Protein AF-A0A846HL98-F1 (afdb_monomer)

Structure (mmCIF, N/CA/C/O backbone):
data_AF-A0A846HL98-F1
#
_entry.id   AF-A0A846HL98-F1
#
loop_
_atom_site.group_PDB
_atom_site.id
_atom_site.type_symbol
_atom_site.label_atom_id
_atom_site.label_alt_id
_atom_site.label_comp_id
_atom_site.label_asym_id
_atom_site.label_entity_id
_atom_site.label_seq_id
_atom_site.pdbx_PDB_ins_code
_atom_site.Cartn_x
_atom_site.Cartn_y
_atom_site.Cartn_z
_atom_site.occupancy
_atom_site.B_iso_or_equiv
_atom_site.auth_seq_id
_atom_site.auth_comp_id
_atom_site.auth_asym_id
_atom_site.auth_atom_id
_atom_site.pdbx_PDB_model_num
ATOM 1 N N . MET A 1 1 ? 7.464 -13.487 -55.801 1.00 49.69 1 MET A N 1
ATOM 2 C CA . MET A 1 1 ? 7.240 -14.929 -55.559 1.00 49.69 1 MET A CA 1
ATOM 3 C C . MET A 1 1 ? 8.564 -15.626 -55.809 1.00 49.69 1 MET A C 1
ATOM 5 O O . MET A 1 1 ? 9.089 -15.472 -56.901 1.00 49.69 1 MET A O 1
ATOM 9 N N . ALA A 1 2 ? 9.162 -16.254 -54.795 1.00 55.31 2 ALA A N 1
ATOM 10 C CA . ALA A 1 2 ? 10.468 -16.896 -54.942 1.00 55.31 2 ALA A CA 1
ATOM 11 C C . ALA A 1 2 ? 10.388 -18.045 -55.961 1.00 55.31 2 ALA A C 1
ATOM 13 O O . ALA A 1 2 ? 9.462 -18.857 -55.902 1.00 55.31 2 ALA A O 1
ATOM 14 N N . ASP A 1 3 ? 11.340 -18.088 -56.893 1.00 58.62 3 ASP A N 1
ATOM 15 C CA . ASP A 1 3 ? 11.499 -19.180 -57.851 1.00 58.62 3 ASP A CA 1
ATOM 16 C C . ASP A 1 3 ? 11.722 -20.497 -57.086 1.00 58.62 3 ASP A C 1
ATOM 18 O O . ASP A 1 3 ? 12.665 -20.623 -56.297 1.00 58.62 3 ASP A O 1
ATOM 22 N N . LYS A 1 4 ? 10.825 -21.469 -57.292 1.00 60.44 4 LYS A N 1
ATOM 23 C CA . LYS A 1 4 ? 10.867 -22.780 -56.626 1.00 60.44 4 LYS A CA 1
ATOM 24 C C . LYS A 1 4 ? 12.084 -23.613 -57.050 1.00 60.44 4 LYS A C 1
ATOM 26 O O . LYS A 1 4 ? 12.395 -24.584 -56.367 1.00 60.44 4 LYS A O 1
ATOM 31 N N . ASN A 1 5 ? 12.775 -23.225 -58.124 1.00 64.56 5 ASN A N 1
ATOM 32 C CA . ASN A 1 5 ? 13.881 -23.984 -58.704 1.00 64.56 5 ASN A CA 1
ATOM 33 C C . ASN A 1 5 ? 15.273 -23.503 -58.271 1.00 64.56 5 ASN A C 1
ATOM 35 O O . ASN A 1 5 ? 16.267 -24.137 -58.623 1.00 64.56 5 ASN A O 1
ATOM 39 N N . THR A 1 6 ? 15.370 -22.435 -57.472 1.00 72.81 6 THR A N 1
ATOM 40 C CA . THR A 1 6 ? 16.666 -21.940 -56.986 1.00 72.81 6 THR A CA 1
ATOM 41 C C . THR A 1 6 ? 16.895 -22.398 -55.545 1.00 72.81 6 THR A C 1
ATOM 43 O O . THR A 1 6 ? 16.127 -21.990 -54.660 1.00 72.81 6 THR A O 1
ATOM 46 N N . PRO A 1 7 ? 17.925 -23.222 -55.264 1.00 74.81 7 PRO A N 1
ATOM 47 C CA . PRO A 1 7 ? 18.249 -23.623 -53.900 1.00 74.81 7 PRO A CA 1
ATOM 48 C C . PRO A 1 7 ? 18.620 -22.382 -53.072 1.00 74.81 7 PRO A C 1
ATOM 50 O O . PRO A 1 7 ? 19.280 -21.478 -53.592 1.00 74.81 7 PRO A O 1
ATOM 53 N N . PRO A 1 8 ? 18.189 -22.304 -51.801 1.00 76.81 8 PRO A N 1
ATOM 54 C CA . PRO A 1 8 ? 18.430 -21.127 -50.980 1.00 76.81 8 PRO A CA 1
ATOM 55 C C . PRO A 1 8 ? 19.932 -20.941 -50.753 1.00 76.81 8 PRO A C 1
ATOM 57 O O . PRO A 1 8 ? 20.627 -21.888 -50.370 1.00 76.81 8 PRO A O 1
ATOM 60 N N . LYS A 1 9 ? 20.423 -19.720 -50.982 1.00 80.31 9 LYS A N 1
ATOM 61 C CA . LYS A 1 9 ? 21.858 -19.395 -50.971 1.00 80.31 9 LYS A CA 1
ATOM 62 C C . LYS A 1 9 ? 22.412 -19.167 -49.560 1.00 80.31 9 LYS A C 1
ATOM 64 O O . LYS A 1 9 ? 23.624 -19.217 -49.379 1.00 80.31 9 LYS A O 1
ATOM 69 N N . GLY A 1 10 ? 21.547 -18.954 -48.559 1.00 85.75 10 GLY A N 1
ATOM 70 C CA . GLY A 1 10 ? 21.949 -18.685 -47.174 1.00 85.75 10 GLY A CA 1
ATOM 71 C C . GLY A 1 10 ? 20.894 -19.036 -46.120 1.00 85.75 10 GLY A C 1
ATOM 72 O O . GLY A 1 10 ? 19.759 -19.395 -46.438 1.00 85.75 10 GLY A O 1
ATOM 73 N N . LEU A 1 11 ? 21.282 -18.935 -44.843 1.00 81.06 11 LEU A N 1
ATOM 74 C CA . LEU A 1 11 ? 20.418 -19.230 -43.690 1.00 81.06 11 LEU A CA 1
ATOM 75 C C . LEU A 1 11 ? 19.183 -18.320 -43.648 1.00 81.06 11 LEU A C 1
ATOM 77 O O . LEU A 1 11 ? 18.083 -18.804 -43.402 1.00 81.06 11 LEU A O 1
ATOM 81 N N . GLN A 1 12 ? 19.356 -17.033 -43.958 1.00 82.88 12 GLN A N 1
ATOM 82 C CA . GLN A 1 12 ? 18.265 -16.063 -44.038 1.00 82.88 12 GLN A CA 1
ATOM 83 C C . GLN A 1 12 ? 17.191 -16.514 -45.039 1.00 82.88 12 GLN A C 1
ATOM 85 O O . GLN A 1 12 ? 16.038 -16.700 -44.668 1.00 82.88 12 GLN A O 1
ATOM 90 N N . GLU A 1 13 ? 17.582 -16.801 -46.282 1.00 81.81 13 GLU A N 1
ATOM 91 C CA . GLU A 1 13 ? 16.652 -17.220 -47.337 1.00 81.81 13 GLU A CA 1
ATOM 92 C C . GLU A 1 13 ? 15.981 -18.574 -47.023 1.00 81.81 13 GLU A C 1
ATOM 94 O O . GLU A 1 13 ? 14.831 -18.809 -47.395 1.00 81.81 13 GLU A O 1
ATOM 99 N N . ARG A 1 14 ? 16.667 -19.466 -46.290 1.00 81.44 14 ARG A N 1
ATOM 100 C CA . ARG A 1 14 ? 16.077 -20.715 -45.773 1.00 81.44 14 ARG A CA 1
ATOM 101 C C . ARG A 1 14 ? 14.982 -20.458 -44.740 1.00 81.44 14 ARG A C 1
ATOM 103 O O . ARG A 1 14 ? 13.972 -21.158 -44.763 1.00 81.44 14 ARG A O 1
ATOM 110 N N . MET A 1 15 ? 15.184 -19.501 -43.838 1.00 82.50 15 MET A N 1
ATOM 111 C CA . MET A 1 15 ? 14.208 -19.162 -42.800 1.00 82.50 15 MET A CA 1
ATOM 112 C C . MET A 1 15 ? 13.045 -18.340 -43.365 1.00 82.50 15 MET A C 1
ATOM 114 O O . MET A 1 15 ? 11.904 -18.608 -43.021 1.00 82.50 15 MET A O 1
ATOM 118 N N . GLU A 1 16 ? 13.287 -17.425 -44.306 1.00 83.31 16 GLU A N 1
ATOM 119 C CA . GLU A 1 16 ? 12.233 -16.632 -44.963 1.00 83.31 16 GLU A CA 1
ATOM 120 C C . GLU A 1 16 ? 11.282 -17.486 -45.816 1.00 83.31 16 GLU A C 1
ATOM 122 O O . GLU A 1 16 ? 10.099 -17.174 -45.946 1.00 83.31 16 GLU A O 1
ATOM 127 N N . ARG A 1 17 ? 11.774 -18.597 -46.379 1.00 86.88 17 ARG A N 1
ATOM 128 C CA . ARG A 1 17 ? 10.954 -19.554 -47.140 1.00 86.88 17 ARG A CA 1
ATOM 129 C C . ARG A 1 17 ? 10.213 -20.566 -46.253 1.00 86.88 17 ARG A C 1
ATOM 131 O O . ARG A 1 17 ? 9.378 -21.307 -46.768 1.00 86.88 17 ARG A O 1
ATOM 138 N N . ASN A 1 18 ? 10.497 -20.613 -44.947 1.00 90.12 18 ASN A N 1
ATOM 139 C CA . ASN A 1 18 ? 9.873 -21.528 -43.991 1.00 90.12 18 ASN A CA 1
ATOM 140 C C . ASN A 1 18 ? 9.178 -20.743 -42.871 1.00 90.12 18 ASN A C 1
ATOM 142 O O . ASN A 1 18 ? 9.831 -20.264 -41.948 1.00 90.12 18 ASN A O 1
ATOM 146 N N . ILE A 1 19 ? 7.843 -20.682 -42.912 1.00 93.75 19 ILE A N 1
ATOM 147 C CA . ILE A 1 19 ? 7.038 -19.961 -41.913 1.00 93.75 19 ILE A CA 1
ATOM 148 C C . ILE A 1 19 ? 7.365 -20.373 -40.469 1.00 93.75 19 ILE A C 1
ATOM 150 O O . ILE A 1 19 ? 7.500 -19.512 -39.606 1.00 93.75 19 ILE A O 1
ATOM 154 N N . TRP A 1 20 ? 7.574 -21.665 -40.205 1.00 93.81 20 TRP A N 1
ATOM 155 C CA . TRP A 1 20 ? 7.930 -22.156 -38.871 1.00 93.81 20 TRP A CA 1
ATOM 156 C C . TRP A 1 20 ? 9.347 -21.746 -38.473 1.00 93.81 20 TRP A C 1
ATOM 158 O O . TRP A 1 20 ? 9.575 -21.366 -37.329 1.00 93.81 20 TRP A O 1
ATOM 168 N N . GLY A 1 21 ? 10.286 -21.768 -39.423 1.00 91.38 21 GLY A N 1
ATOM 169 C CA . GLY A 1 21 ? 11.654 -21.296 -39.207 1.00 91.38 21 GLY A CA 1
ATOM 170 C C . GLY A 1 21 ? 11.697 -19.813 -38.841 1.00 91.38 21 GLY A C 1
ATOM 171 O O . GLY A 1 21 ? 12.321 -19.442 -37.849 1.00 91.38 21 GLY A O 1
ATOM 172 N N . LEU A 1 22 ? 10.970 -18.975 -39.586 1.00 93.44 22 LEU A N 1
ATOM 173 C CA . LEU A 1 22 ? 10.855 -17.547 -39.296 1.00 93.44 22 LEU A CA 1
ATOM 174 C C . LEU A 1 22 ? 10.216 -17.286 -37.923 1.00 93.44 22 LEU A C 1
ATOM 176 O O . LEU A 1 22 ? 10.748 -16.489 -37.153 1.00 93.44 22 LEU A O 1
ATOM 180 N N . LEU A 1 23 ? 9.121 -17.981 -37.587 1.00 95.88 23 LEU A N 1
ATOM 181 C CA . LEU A 1 23 ? 8.457 -17.842 -36.285 1.00 95.88 23 LEU A CA 1
ATOM 182 C C . LEU A 1 23 ? 9.380 -18.210 -35.118 1.00 95.88 23 LEU A C 1
ATOM 184 O O . LEU A 1 23 ? 9.420 -17.483 -34.128 1.00 95.88 23 LEU A O 1
ATOM 188 N N . ILE A 1 24 ? 10.151 -19.297 -35.238 1.00 95.31 24 ILE A N 1
ATOM 189 C CA . ILE A 1 24 ? 11.102 -19.719 -34.199 1.00 95.31 24 ILE A CA 1
ATOM 190 C C . ILE A 1 24 ? 12.197 -18.665 -34.007 1.00 95.31 24 ILE A C 1
ATOM 192 O O . ILE A 1 24 ? 12.494 -18.292 -32.874 1.00 95.31 24 ILE A O 1
ATOM 196 N N . VAL A 1 25 ? 12.780 -18.153 -35.095 1.00 94.12 25 VAL A N 1
ATOM 197 C CA . VAL A 1 25 ? 13.844 -17.141 -35.012 1.00 94.12 25 VAL A CA 1
ATOM 198 C C . VAL A 1 25 ? 13.328 -15.854 -34.370 1.00 94.12 25 VAL A C 1
ATOM 200 O O . VAL A 1 25 ? 13.979 -15.322 -33.472 1.00 94.12 25 VAL A O 1
ATOM 203 N N . VAL A 1 26 ? 12.146 -15.379 -34.769 1.00 95.38 26 VAL A N 1
ATOM 204 C CA . VAL A 1 26 ? 11.519 -14.193 -34.164 1.00 95.38 26 VAL A CA 1
ATOM 205 C C . VAL A 1 26 ? 11.244 -14.417 -32.676 1.00 95.38 26 VAL A C 1
ATOM 207 O O . VAL A 1 26 ? 11.575 -13.553 -31.866 1.00 95.38 26 VAL A O 1
ATOM 210 N N . ALA A 1 27 ? 10.706 -15.581 -32.298 1.00 96.56 27 ALA A N 1
ATOM 211 C CA . ALA A 1 27 ? 10.445 -15.908 -30.899 1.00 96.56 27 ALA A CA 1
ATOM 212 C C . ALA A 1 27 ? 11.728 -15.893 -30.058 1.00 96.56 27 ALA A C 1
ATOM 214 O O . ALA A 1 27 ? 11.731 -15.323 -28.970 1.00 96.56 27 ALA A O 1
ATOM 215 N N . ILE A 1 28 ? 12.830 -16.454 -30.567 1.00 96.62 28 ILE A N 1
ATOM 216 C CA . ILE A 1 28 ? 14.130 -16.431 -29.884 1.00 96.62 28 ILE A CA 1
ATOM 217 C C . ILE A 1 28 ? 14.613 -14.990 -29.710 1.00 96.62 28 ILE A C 1
ATOM 219 O O . ILE A 1 28 ? 14.907 -14.592 -28.587 1.00 96.62 28 ILE A O 1
ATOM 223 N N . VAL A 1 29 ? 14.651 -14.198 -30.789 1.00 96.69 29 VAL A N 1
ATOM 224 C CA . VAL A 1 29 ? 15.168 -12.819 -30.757 1.00 96.69 29 VAL A CA 1
ATOM 225 C C . VAL A 1 29 ? 14.374 -11.939 -29.789 1.00 96.69 29 VAL A C 1
ATOM 227 O O . VAL A 1 29 ? 14.977 -11.232 -28.985 1.00 96.69 29 VAL A O 1
ATOM 230 N N . LEU A 1 30 ? 13.040 -12.015 -29.811 1.00 97.50 30 LEU A N 1
ATOM 231 C CA . LEU A 1 30 ? 12.188 -11.239 -28.903 1.00 97.50 30 LEU A CA 1
ATOM 232 C C . LEU A 1 30 ? 12.326 -11.680 -27.438 1.00 97.50 30 LEU A C 1
ATOM 234 O O . LEU A 1 30 ? 12.146 -10.868 -26.533 1.00 97.50 30 LEU A O 1
ATOM 238 N N . SER A 1 31 ? 12.675 -12.947 -27.197 1.00 97.69 31 SER A N 1
ATOM 239 C CA . SER A 1 31 ? 12.790 -13.506 -25.846 1.00 97.69 31 SER A CA 1
ATOM 240 C C . SER A 1 31 ? 14.103 -13.141 -25.147 1.00 97.69 31 SER A C 1
ATOM 242 O O . SER A 1 31 ? 14.135 -13.133 -23.919 1.00 97.69 31 SER A O 1
ATOM 244 N N . VAL A 1 32 ? 15.179 -12.816 -25.881 1.00 97.88 32 VAL A N 1
ATOM 245 C CA . VAL A 1 32 ? 16.498 -12.520 -25.279 1.00 97.88 32 VAL A CA 1
ATOM 246 C C . VAL A 1 32 ? 16.422 -11.365 -24.279 1.00 97.88 32 VAL A C 1
ATOM 248 O O . VAL A 1 32 ? 16.931 -11.505 -23.171 1.00 97.88 32 VAL A O 1
ATOM 251 N N . GLY A 1 33 ? 15.759 -10.256 -24.633 1.00 96.56 33 GLY A N 1
ATOM 252 C CA . GLY A 1 33 ? 15.634 -9.091 -23.745 1.00 96.56 33 GLY A CA 1
ATOM 253 C C . GLY A 1 33 ? 14.921 -9.436 -22.437 1.00 96.56 33 GLY A C 1
ATOM 254 O O . GLY A 1 33 ? 15.456 -9.204 -21.358 1.00 96.56 33 GLY A O 1
ATOM 255 N N . GLY A 1 34 ? 13.767 -10.108 -22.529 1.00 95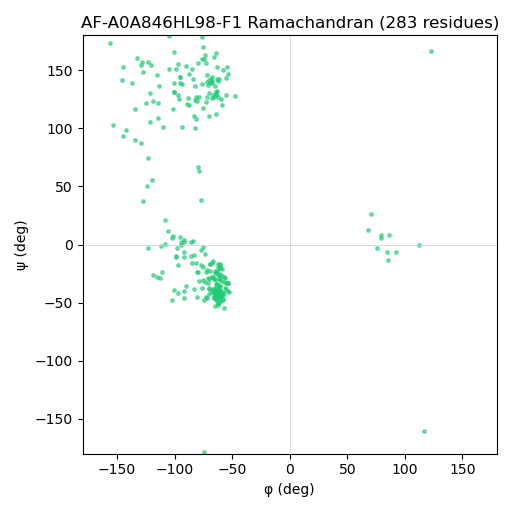.94 34 GLY A N 1
ATOM 256 C CA . GLY A 1 34 ? 13.020 -10.551 -21.350 1.00 95.94 34 GLY A CA 1
ATOM 257 C C . GLY A 1 34 ? 13.807 -11.532 -20.478 1.00 95.94 34 GLY A C 1
ATOM 258 O O . GLY A 1 34 ? 13.785 -11.417 -19.256 1.00 95.94 34 GLY A O 1
ATOM 259 N N . ILE A 1 35 ? 14.551 -12.464 -21.083 1.00 96.88 35 ILE A N 1
ATOM 260 C CA . ILE A 1 35 ? 15.384 -13.411 -20.331 1.00 96.88 35 ILE A CA 1
ATOM 261 C C . ILE A 1 35 ? 16.514 -12.684 -19.599 1.00 96.88 35 ILE A C 1
ATOM 263 O O . ILE A 1 35 ? 16.748 -12.978 -18.435 1.00 96.88 35 ILE A O 1
ATOM 267 N N . VAL A 1 36 ? 17.209 -11.748 -20.245 1.00 96.69 36 VAL A N 1
ATOM 268 C CA . VAL A 1 36 ? 18.370 -11.068 -19.650 1.00 96.69 36 VAL A CA 1
ATOM 269 C C . VAL A 1 36 ? 17.963 -10.050 -18.580 1.00 96.69 36 VAL A C 1
ATOM 271 O O . VAL A 1 36 ? 18.694 -9.884 -17.609 1.00 96.69 36 VAL A O 1
ATOM 274 N N . GLU A 1 37 ? 16.810 -9.395 -18.715 1.00 94.44 37 GLU A N 1
ATOM 275 C CA . GLU A 1 37 ? 16.381 -8.346 -17.779 1.00 94.44 37 GLU A CA 1
ATOM 276 C C . GLU A 1 37 ? 15.514 -8.878 -16.627 1.00 94.44 37 GLU A C 1
ATOM 278 O O . GLU A 1 37 ? 15.687 -8.450 -15.489 1.00 94.44 37 GLU A O 1
ATOM 283 N N . ILE A 1 38 ? 14.599 -9.822 -16.886 1.00 93.69 38 ILE A N 1
ATOM 284 C CA . ILE A 1 38 ? 13.600 -10.263 -15.894 1.00 93.69 38 ILE A CA 1
ATOM 285 C C . ILE A 1 38 ? 14.102 -11.462 -15.087 1.00 93.69 38 ILE A C 1
ATOM 287 O O . ILE A 1 38 ? 13.962 -11.488 -13.866 1.00 93.69 38 ILE A O 1
ATOM 291 N N . VAL A 1 39 ? 14.678 -12.475 -15.746 1.00 94.88 39 VAL A N 1
ATOM 292 C CA . VAL A 1 39 ? 15.034 -13.737 -15.073 1.00 94.88 39 VAL A CA 1
ATOM 293 C C . VAL A 1 39 ? 16.069 -13.521 -13.962 1.00 94.88 39 VAL A C 1
ATOM 295 O O . VAL A 1 39 ? 15.842 -14.043 -12.871 1.00 94.88 39 VAL A O 1
ATOM 298 N N . PRO A 1 40 ? 17.153 -12.736 -14.143 1.00 92.75 40 PRO A N 1
ATOM 299 C CA . PRO A 1 40 ? 18.128 -12.522 -13.077 1.00 92.75 40 PRO A CA 1
ATOM 300 C C . PRO A 1 40 ? 17.546 -11.871 -11.822 1.00 92.75 40 PRO A C 1
ATOM 302 O O . PRO A 1 40 ? 18.016 -12.189 -10.733 1.00 92.75 40 PRO A O 1
ATOM 305 N N . LEU A 1 41 ? 16.506 -11.036 -11.934 1.00 90.62 41 LEU A N 1
ATOM 306 C CA . LEU A 1 41 ? 15.878 -10.388 -10.775 1.00 90.62 41 LEU A CA 1
ATOM 307 C C . LEU A 1 41 ? 15.274 -11.398 -9.785 1.00 90.62 41 LEU A C 1
ATOM 309 O O . LEU A 1 41 ? 15.231 -11.117 -8.595 1.00 90.62 41 LEU A O 1
ATOM 313 N N . PHE A 1 42 ? 14.888 -12.600 -10.230 1.00 89.88 42 PHE A N 1
ATOM 314 C CA . PHE A 1 42 ? 14.409 -13.662 -9.332 1.00 89.88 42 PHE A CA 1
ATOM 315 C C . PHE A 1 42 ? 15.525 -14.358 -8.537 1.00 89.88 42 PHE A C 1
ATOM 317 O O . PHE A 1 42 ? 15.247 -15.027 -7.540 1.00 89.88 42 PHE A O 1
ATOM 324 N N . TYR A 1 43 ? 16.780 -14.253 -8.983 1.00 88.44 43 TYR A N 1
ATOM 325 C CA . TYR A 1 43 ? 17.900 -15.030 -8.437 1.00 88.44 43 TYR A CA 1
ATOM 326 C C . TYR A 1 43 ? 19.000 -14.166 -7.816 1.00 88.44 43 TYR A C 1
ATOM 328 O O . TYR A 1 43 ? 19.700 -14.629 -6.912 1.00 88.44 43 TYR A O 1
ATOM 336 N N . LEU A 1 44 ? 19.155 -12.916 -8.257 1.00 83.94 44 LEU A N 1
ATOM 337 C CA . LEU A 1 44 ? 20.153 -11.973 -7.758 1.00 83.94 44 LEU A CA 1
ATOM 338 C C . LEU A 1 44 ? 19.711 -11.348 -6.430 1.00 83.94 44 LEU A C 1
ATOM 340 O O . LEU A 1 44 ? 19.564 -10.141 -6.297 1.00 83.94 44 LEU A O 1
ATOM 344 N N . LYS A 1 45 ? 19.566 -12.176 -5.397 1.00 76.25 45 LYS A N 1
ATOM 345 C CA . LYS A 1 45 ? 19.203 -11.722 -4.045 1.00 76.25 45 LYS A CA 1
ATOM 346 C C . LYS A 1 45 ? 20.163 -10.662 -3.494 1.00 76.25 45 LYS A C 1
ATOM 348 O O . LYS A 1 45 ? 19.755 -9.789 -2.739 1.00 76.25 45 LYS A O 1
ATOM 353 N N . SER A 1 46 ? 21.428 -10.676 -3.910 1.00 64.38 46 SER A N 1
ATOM 354 C CA . SER A 1 46 ? 22.419 -9.672 -3.506 1.00 64.38 46 SER A CA 1
ATOM 355 C C . SER A 1 46 ? 22.090 -8.241 -3.948 1.00 64.38 46 SER A C 1
ATOM 357 O O . SER A 1 46 ? 22.699 -7.316 -3.424 1.00 64.38 46 SER A O 1
ATOM 359 N N . THR A 1 47 ? 21.184 -8.047 -4.915 1.00 62.03 47 THR A N 1
ATOM 360 C CA . THR A 1 47 ? 20.778 -6.709 -5.378 1.00 62.03 47 THR A CA 1
ATOM 361 C C . THR A 1 47 ? 19.563 -6.155 -4.640 1.00 62.03 47 THR A C 1
ATOM 363 O O . THR A 1 47 ? 19.207 -5.004 -4.862 1.00 62.03 47 THR A O 1
ATOM 366 N N . GLU A 1 48 ? 18.925 -6.945 -3.775 1.00 76.81 48 GLU A N 1
ATOM 367 C CA . GLU A 1 48 ? 17.840 -6.467 -2.918 1.00 76.81 48 GLU A CA 1
ATOM 368 C C . GLU A 1 48 ? 18.425 -5.928 -1.612 1.00 76.81 48 GLU A C 1
ATOM 370 O O . GLU A 1 48 ? 19.133 -6.642 -0.892 1.00 76.81 48 GLU A O 1
ATOM 375 N N . GLU A 1 49 ? 18.094 -4.685 -1.260 1.00 80.50 49 GLU A N 1
ATOM 376 C CA . GLU A 1 49 ? 18.628 -4.029 -0.063 1.00 80.50 49 GLU A CA 1
ATOM 377 C C . GLU A 1 49 ? 18.274 -4.812 1.208 1.00 80.50 49 GLU A C 1
ATOM 379 O O . GLU A 1 49 ? 19.075 -4.874 2.134 1.00 80.50 49 GLU A O 1
ATOM 384 N N . ALA A 1 50 ? 17.121 -5.487 1.224 1.00 82.38 50 ALA A N 1
ATOM 385 C CA . ALA A 1 50 ? 16.665 -6.318 2.337 1.00 82.38 50 ALA A CA 1
ATOM 386 C C . ALA A 1 50 ? 17.598 -7.499 2.663 1.00 82.38 50 ALA A C 1
ATOM 388 O O . ALA A 1 50 ? 17.667 -7.918 3.814 1.00 82.38 50 ALA A O 1
ATOM 389 N N . ASN A 1 51 ? 18.334 -8.032 1.683 1.00 84.44 51 ASN A N 1
ATOM 390 C CA . ASN A 1 51 ? 19.273 -9.130 1.936 1.00 84.44 51 ASN A CA 1
ATOM 391 C C . ASN A 1 51 ? 20.599 -8.632 2.529 1.00 84.44 51 ASN A C 1
A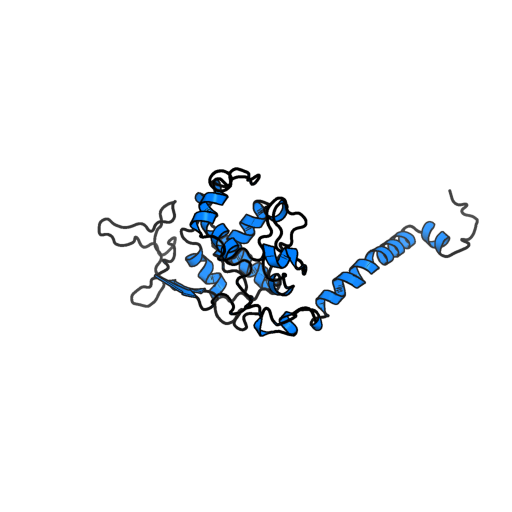TOM 393 O O . ASN A 1 51 ? 21.302 -9.396 3.188 1.00 84.44 51 ASN A O 1
ATOM 397 N N . ARG A 1 52 ? 20.944 -7.358 2.307 1.00 84.69 52 ARG A N 1
ATOM 398 C CA . ARG A 1 52 ? 22.127 -6.711 2.893 1.00 84.69 52 ARG A CA 1
ATOM 399 C C . ARG A 1 52 ? 21.830 -6.054 4.241 1.00 84.69 52 ARG A C 1
ATOM 401 O O . ARG A 1 52 ? 22.683 -6.077 5.122 1.00 84.69 52 ARG A O 1
ATOM 408 N N . PHE A 1 53 ? 20.634 -5.496 4.372 1.00 87.19 53 PHE A N 1
ATOM 409 C CA . PHE A 1 53 ? 20.135 -4.764 5.530 1.00 87.19 53 PHE A CA 1
ATOM 410 C C . PHE A 1 53 ? 18.836 -5.428 6.015 1.00 87.19 53 PHE A C 1
ATOM 412 O O . PHE A 1 53 ? 17.738 -4.923 5.747 1.00 87.19 53 PHE A O 1
ATOM 419 N N . PRO A 1 54 ? 18.923 -6.598 6.675 1.00 85.31 54 PRO A N 1
ATOM 420 C CA . PRO A 1 54 ? 17.745 -7.338 7.124 1.00 85.31 54 PRO A CA 1
ATOM 421 C C . PRO A 1 54 ? 16.882 -6.536 8.106 1.00 85.31 54 PRO A C 1
ATOM 423 O O . PRO A 1 54 ? 15.672 -6.734 8.156 1.00 85.31 54 PRO A O 1
ATOM 426 N N . GLU A 1 55 ? 17.459 -5.577 8.830 1.00 85.19 55 GLU A N 1
ATOM 427 C CA . GLU A 1 55 ? 16.748 -4.654 9.718 1.00 85.19 55 GLU A CA 1
ATOM 428 C C . GLU A 1 55 ? 15.710 -3.773 9.006 1.00 85.19 55 GLU A C 1
ATOM 430 O O . GLU A 1 55 ? 14.844 -3.195 9.659 1.00 85.19 55 GLU A O 1
ATOM 435 N N . ILE A 1 56 ? 15.775 -3.668 7.674 1.00 88.50 56 ILE A N 1
ATOM 436 C CA . ILE A 1 56 ? 14.772 -2.951 6.886 1.00 88.50 56 ILE A CA 1
ATOM 437 C C . ILE A 1 56 ? 13.453 -3.716 6.869 1.00 88.50 56 ILE A C 1
ATOM 439 O O . ILE A 1 56 ? 12.414 -3.081 6.757 1.00 88.50 56 ILE A O 1
ATOM 443 N N . VAL A 1 57 ? 13.463 -5.045 6.983 1.00 91.75 57 VAL A N 1
ATOM 444 C CA . VAL A 1 57 ? 12.260 -5.888 6.957 1.00 91.75 57 VAL A CA 1
ATOM 445 C C . VAL A 1 57 ? 11.878 -6.287 8.374 1.00 91.75 57 VAL A C 1
ATOM 447 O O . VAL A 1 57 ? 12.730 -6.636 9.191 1.00 91.75 57 VAL A O 1
ATOM 450 N N . TRP A 1 58 ? 10.579 -6.276 8.663 1.00 94.25 58 TRP A N 1
ATOM 451 C CA . TRP A 1 58 ? 10.071 -6.718 9.950 1.00 94.25 58 TRP A CA 1
ATOM 452 C C . TRP A 1 58 ? 10.233 -8.237 10.087 1.00 94.25 58 TRP A C 1
ATOM 454 O O . TRP A 1 58 ? 9.561 -9.015 9.411 1.00 94.25 58 TRP A O 1
ATOM 464 N N . GLN A 1 59 ? 11.137 -8.660 10.970 1.00 91.56 59 GLN A N 1
ATOM 465 C CA . GLN A 1 59 ? 11.549 -10.064 11.103 1.00 91.56 59 GLN A CA 1
ATOM 466 C C . GLN A 1 59 ? 10.462 -10.981 11.680 1.00 91.56 59 GLN A C 1
ATOM 468 O O . GLN A 1 59 ? 10.546 -12.197 11.540 1.00 91.56 59 GLN A O 1
ATOM 473 N N . GLU A 1 60 ? 9.435 -10.411 12.310 1.00 92.62 60 GLU A N 1
ATOM 474 C CA . GLU A 1 60 ? 8.312 -11.165 12.877 1.00 92.62 60 GLU A CA 1
ATOM 475 C C . GLU A 1 60 ? 7.136 -11.331 11.898 1.00 92.62 60 GLU A C 1
ATOM 477 O O . GLU A 1 60 ? 6.094 -11.889 12.257 1.00 92.62 60 GLU A O 1
ATOM 482 N N . ALA A 1 61 ? 7.282 -10.860 10.653 1.00 90.81 61 ALA A N 1
ATOM 483 C CA . ALA A 1 61 ? 6.239 -10.970 9.644 1.00 90.81 61 ALA A CA 1
ATOM 484 C C . ALA A 1 61 ? 5.874 -12.443 9.382 1.00 90.81 61 ALA A C 1
ATOM 486 O O . ALA A 1 61 ? 6.723 -13.275 9.060 1.00 90.81 61 ALA A O 1
ATOM 487 N N . GLY A 1 62 ? 4.587 -12.765 9.509 1.00 89.75 62 GLY A N 1
ATOM 488 C CA . GLY A 1 62 ? 4.055 -14.115 9.312 1.00 89.75 62 GLY A CA 1
ATOM 489 C C . GLY A 1 62 ? 4.120 -15.021 10.544 1.00 89.75 62 GLY A C 1
ATOM 490 O O . GLY A 1 62 ? 3.433 -16.043 10.556 1.00 89.75 62 GLY A O 1
ATOM 491 N N . THR A 1 63 ? 4.868 -14.650 11.590 1.00 92.25 63 THR A N 1
ATOM 492 C CA . THR A 1 63 ? 4.874 -15.360 12.882 1.00 92.25 63 THR A CA 1
ATOM 493 C C . THR A 1 63 ? 4.046 -14.634 13.931 1.00 92.25 63 THR A C 1
ATOM 495 O O . THR A 1 63 ? 3.205 -15.249 14.585 1.00 92.25 63 THR A O 1
ATOM 498 N N . THR A 1 64 ? 4.255 -13.326 14.066 1.00 93.06 64 THR A N 1
ATOM 499 C CA . THR A 1 64 ? 3.496 -12.463 14.970 1.00 93.06 64 THR A CA 1
ATOM 500 C C . THR A 1 64 ? 2.449 -11.722 14.138 1.00 93.06 64 THR A C 1
ATOM 502 O O . THR A 1 64 ? 2.798 -11.170 13.091 1.00 93.06 64 THR A O 1
ATOM 505 N N . PRO A 1 65 ? 1.166 -11.683 14.549 1.00 93.81 65 PRO A N 1
ATOM 506 C CA . PRO A 1 65 ? 0.186 -10.873 13.837 1.00 93.81 65 PRO A CA 1
ATOM 507 C C . PRO A 1 65 ? 0.590 -9.401 13.894 1.00 93.81 65 PRO A C 1
ATOM 509 O O . PRO A 1 65 ? 1.045 -8.919 14.929 1.00 93.81 65 PRO A O 1
ATOM 512 N N . ILE A 1 66 ? 0.375 -8.658 12.814 1.00 94.50 66 ILE A N 1
ATOM 513 C CA . ILE A 1 66 ? 0.661 -7.216 12.764 1.00 94.50 66 ILE A CA 1
ATOM 514 C C . ILE A 1 66 ? -0.175 -6.492 13.826 1.00 94.50 66 ILE A C 1
ATOM 516 O O . ILE A 1 66 ? 0.302 -5.611 14.547 1.00 94.50 66 ILE A O 1
ATOM 520 N N . VAL A 1 67 ? -1.440 -6.905 13.928 1.00 93.69 67 VAL A N 1
ATOM 521 C CA . VAL A 1 67 ? -2.410 -6.370 14.872 1.00 93.69 67 VAL A CA 1
ATOM 522 C C . VAL A 1 67 ? -3.159 -7.516 15.541 1.00 93.69 67 VAL A C 1
ATOM 524 O O . VAL A 1 67 ? -3.898 -8.256 14.894 1.00 93.69 67 VAL A O 1
ATOM 527 N N . SER A 1 68 ? -2.999 -7.635 16.855 1.00 91.62 68 SER A N 1
ATOM 528 C CA . SER A 1 68 ? -3.770 -8.565 17.675 1.00 91.62 68 SER A CA 1
ATOM 529 C C . SER A 1 68 ? -5.153 -7.982 17.955 1.00 91.62 68 SER A C 1
ATOM 531 O O . SER A 1 68 ? -5.268 -6.866 18.460 1.00 91.62 68 SER A O 1
ATOM 533 N N . VAL A 1 69 ? -6.208 -8.745 17.666 1.00 89.56 69 VAL A N 1
ATOM 534 C CA . VAL A 1 69 ? -7.601 -8.344 17.911 1.00 89.56 69 VAL A CA 1
ATOM 535 C C . VAL A 1 69 ? -8.206 -9.259 18.966 1.00 89.56 69 VAL A C 1
ATOM 537 O O . VAL A 1 69 ? -8.272 -10.473 18.772 1.00 89.56 69 VAL A O 1
ATOM 540 N N . LYS A 1 70 ? -8.676 -8.685 20.076 1.00 89.25 70 LYS A N 1
ATOM 541 C CA . LYS A 1 70 ? -9.467 -9.407 21.076 1.00 89.25 70 LYS A CA 1
ATOM 542 C C . LYS A 1 70 ? -10.945 -9.152 20.842 1.00 89.25 70 LYS A C 1
ATOM 544 O O . LYS A 1 70 ? -11.381 -8.001 20.756 1.00 89.25 70 LYS A O 1
ATOM 549 N N . TYR A 1 71 ? -11.710 -10.233 20.766 1.00 87.69 71 TYR A N 1
ATOM 550 C CA . TYR A 1 71 ? -13.159 -10.183 20.627 1.00 87.69 71 TYR A CA 1
ATOM 551 C C . TYR A 1 71 ? -13.847 -10.338 21.980 1.00 87.69 71 TYR A C 1
ATOM 553 O O . TYR A 1 71 ? -13.291 -10.909 22.917 1.00 87.69 71 TYR A O 1
ATOM 561 N N . GLU A 1 72 ? -15.068 -9.827 22.074 1.00 87.06 72 GLU A N 1
ATOM 562 C CA . GLU A 1 72 ? -15.926 -10.028 23.236 1.00 87.06 72 GLU A CA 1
ATOM 563 C C . GLU A 1 72 ? -16.287 -11.509 23.362 1.00 87.06 72 GLU A C 1
ATOM 565 O O . GLU A 1 72 ? -16.580 -12.159 22.358 1.00 87.06 72 GLU A O 1
ATOM 570 N N . THR A 1 73 ? -16.231 -12.049 24.579 1.00 88.06 73 THR A N 1
ATOM 571 C CA . THR A 1 73 ? -16.396 -13.481 24.864 1.00 88.06 73 THR A CA 1
ATOM 572 C C . THR A 1 73 ? -17.441 -13.719 25.949 1.00 88.06 73 THR A C 1
ATOM 574 O O . THR A 1 73 ? -17.754 -12.815 26.725 1.00 88.06 73 THR A O 1
ATOM 577 N N . ASP A 1 74 ? -18.018 -14.920 25.972 1.00 85.44 74 ASP A N 1
ATOM 578 C CA . ASP A 1 74 ? -18.860 -15.388 27.072 1.00 85.44 74 ASP A CA 1
ATOM 579 C C . ASP A 1 74 ? -18.021 -15.799 28.295 1.00 85.44 74 ASP A C 1
ATOM 581 O O . ASP A 1 74 ? -16.791 -15.741 28.284 1.00 85.44 74 ASP A O 1
ATOM 585 N N . ALA A 1 75 ? -18.696 -16.210 29.372 1.00 85.25 75 ALA A N 1
ATOM 586 C CA . ALA A 1 75 ? -18.042 -16.664 30.601 1.00 85.25 75 ALA A CA 1
ATOM 587 C C . ALA A 1 75 ? -17.137 -17.896 30.394 1.00 85.25 75 ALA A C 1
ATOM 589 O O . ALA A 1 75 ? -16.237 -18.127 31.200 1.00 85.25 75 ALA A O 1
ATOM 590 N N . ASP A 1 76 ? -17.356 -18.648 29.313 1.00 84.38 76 ASP A N 1
ATOM 591 C CA . ASP A 1 76 ? -16.599 -19.842 28.941 1.00 84.38 76 ASP A CA 1
ATOM 592 C C . ASP A 1 76 ? -15.455 -19.525 27.951 1.00 84.38 76 ASP A C 1
ATOM 594 O O . ASP A 1 76 ? -14.701 -20.417 27.559 1.00 84.38 76 ASP A O 1
ATOM 598 N N . GLY A 1 77 ? -15.291 -18.255 27.557 1.00 81.62 77 GLY A N 1
ATOM 599 C CA . GLY A 1 77 ? -14.237 -17.783 26.659 1.00 81.62 77 GLY A CA 1
ATOM 600 C C . GLY A 1 77 ? -14.556 -17.894 25.163 1.00 81.62 77 GLY A C 1
ATOM 601 O O . GLY A 1 77 ? -13.680 -17.633 24.336 1.00 81.62 77 GLY A O 1
ATOM 602 N N . ASN A 1 78 ? -15.785 -18.245 24.774 1.00 84.88 78 ASN A N 1
ATOM 603 C CA . ASN A 1 78 ? -16.179 -18.304 23.366 1.00 84.88 78 ASN A CA 1
ATOM 604 C C . ASN A 1 78 ? -16.563 -16.919 22.848 1.00 84.88 78 ASN A C 1
ATOM 606 O O . ASN A 1 78 ? -17.297 -16.177 23.498 1.00 84.88 78 ASN A O 1
ATOM 610 N N . ALA A 1 79 ? -16.111 -16.571 21.642 1.00 84.50 79 ALA A N 1
ATOM 611 C CA . ALA A 1 79 ? -16.375 -15.257 21.065 1.00 84.50 79 ALA A CA 1
ATOM 612 C C . ALA A 1 79 ? -17.872 -15.038 20.762 1.00 84.50 79 ALA A C 1
ATOM 614 O O . ALA A 1 79 ? -18.509 -15.818 20.046 1.00 84.50 79 ALA A O 1
ATOM 615 N N . LEU A 1 80 ? -18.418 -13.938 21.277 1.00 86.50 80 LEU A N 1
ATOM 616 C CA . LEU A 1 80 ? -19.813 -13.546 21.141 1.00 86.50 80 LEU A CA 1
ATOM 617 C C . LEU A 1 80 ? -20.058 -12.815 19.819 1.00 86.50 80 LEU A C 1
ATOM 619 O O . LEU A 1 80 ? -19.257 -12.008 19.345 1.00 86.50 80 LEU A O 1
ATOM 623 N N . ARG A 1 81 ? -21.221 -13.099 19.229 1.00 86.81 81 ARG A N 1
ATOM 624 C CA . ARG A 1 81 ? -21.694 -12.496 17.981 1.00 86.81 81 ARG A CA 1
ATOM 625 C C . ARG A 1 81 ? -22.918 -11.632 18.238 1.00 86.81 81 ARG A C 1
ATOM 627 O O . ARG A 1 81 ? -23.840 -12.059 18.936 1.00 86.81 81 ARG A O 1
ATOM 634 N N . PHE A 1 82 ? -22.947 -10.456 17.621 1.00 88.56 82 PHE A N 1
ATOM 635 C CA . PHE A 1 82 ? -23.969 -9.435 17.842 1.00 88.56 82 PHE A CA 1
ATOM 636 C C . PHE A 1 82 ? -24.607 -8.976 16.534 1.00 88.56 82 PHE A C 1
ATOM 638 O O . PHE A 1 82 ? -23.955 -8.961 15.489 1.00 88.56 82 PHE A O 1
ATOM 645 N N . LYS A 1 83 ? -25.885 -8.597 16.579 1.00 88.62 83 LYS A N 1
ATOM 646 C CA . LYS A 1 83 ? -26.553 -7.968 15.439 1.00 88.62 83 LYS A CA 1
ATOM 647 C C . LYS A 1 83 ? -26.046 -6.549 15.243 1.00 88.62 83 LYS A C 1
ATOM 649 O O . LYS A 1 83 ? -25.804 -5.831 16.212 1.00 88.62 83 LYS A O 1
ATOM 654 N N . THR A 1 84 ? -25.976 -6.146 13.986 1.00 84.31 84 THR A N 1
ATOM 655 C CA . THR A 1 84 ? -25.659 -4.783 13.574 1.00 84.31 84 THR A CA 1
ATOM 656 C C . THR A 1 84 ? -26.814 -4.226 12.751 1.00 84.31 84 THR A C 1
ATOM 658 O O . THR A 1 84 ? -27.583 -5.002 12.176 1.00 84.31 84 THR A O 1
ATOM 661 N N . ASP A 1 85 ? -26.964 -2.906 12.730 1.00 82.44 85 ASP A N 1
ATOM 662 C CA . ASP A 1 85 ? -27.788 -2.230 11.729 1.00 82.44 85 ASP A CA 1
ATOM 663 C C . ASP A 1 85 ? -27.078 -2.205 10.360 1.00 82.44 85 ASP A C 1
ATOM 665 O O . ASP A 1 85 ? -25.970 -2.733 10.198 1.00 82.44 85 ASP A O 1
ATOM 669 N N . ASP A 1 86 ? -27.731 -1.589 9.374 1.00 74.75 86 ASP A N 1
ATOM 670 C CA . ASP A 1 86 ? -27.201 -1.434 8.015 1.00 74.75 86 ASP A CA 1
ATOM 671 C C . ASP A 1 86 ? -25.987 -0.488 7.953 1.00 74.75 86 ASP A C 1
ATOM 673 O O . ASP A 1 86 ? -25.247 -0.505 6.979 1.00 74.75 86 ASP A O 1
ATOM 677 N N . GLN A 1 87 ? -25.752 0.308 9.000 1.00 67.88 87 GLN A N 1
ATOM 678 C CA . GLN A 1 87 ? -24.609 1.217 9.138 1.00 67.88 87 GLN A CA 1
ATOM 679 C C . GLN A 1 87 ? -23.446 0.563 9.907 1.00 67.88 87 GLN A C 1
ATOM 681 O O . GLN A 1 87 ? -22.423 1.196 10.165 1.00 67.88 87 GLN A O 1
ATOM 686 N N . GLY A 1 88 ? -23.591 -0.709 10.297 1.00 73.88 88 GLY A N 1
ATOM 687 C CA . GLY A 1 88 ? -22.593 -1.453 11.055 1.00 73.88 88 GLY A CA 1
ATOM 688 C C . GLY A 1 88 ? -22.577 -1.156 12.557 1.00 73.88 88 GLY A C 1
ATOM 689 O O . GLY A 1 88 ? -21.723 -1.697 13.254 1.00 73.88 88 GLY A O 1
ATOM 690 N N . ASN A 1 89 ? -23.509 -0.366 13.097 1.00 81.88 89 ASN A N 1
ATOM 691 C CA . ASN A 1 89 ? -23.602 -0.148 14.538 1.00 81.88 89 ASN A CA 1
ATOM 692 C C . ASN A 1 89 ? -24.219 -1.366 15.224 1.00 81.88 89 ASN A C 1
ATOM 694 O O . ASN A 1 89 ? -25.222 -1.918 14.771 1.00 81.88 89 ASN A O 1
ATOM 698 N N . PHE A 1 90 ? -23.667 -1.767 16.369 1.00 85.06 90 PHE A N 1
ATOM 699 C CA . PHE A 1 90 ? -24.228 -2.868 17.148 1.00 85.06 90 PHE A CA 1
ATOM 700 C C . PHE A 1 90 ? -25.596 -2.508 17.741 1.00 85.06 90 PHE A C 1
ATOM 702 O O . PHE A 1 90 ? -25.731 -1.527 18.478 1.00 85.06 90 PHE A O 1
ATOM 709 N N . LEU A 1 91 ? -26.598 -3.347 17.467 1.00 87.06 91 LEU A N 1
ATOM 710 C CA . LEU A 1 91 ? -27.951 -3.169 17.983 1.00 87.06 91 LEU A CA 1
ATOM 711 C C . LEU A 1 91 ? -27.985 -3.379 19.496 1.00 87.06 91 LEU A C 1
ATOM 713 O O . LEU A 1 91 ? -27.394 -4.327 20.022 1.00 87.06 91 LEU A O 1
ATOM 717 N N . LYS A 1 92 ? -28.743 -2.522 20.180 1.00 90.75 92 LYS A N 1
ATOM 718 C CA . LYS A 1 92 ? -28.986 -2.579 21.624 1.00 90.75 92 LYS A CA 1
ATOM 719 C C . LYS A 1 92 ? -30.457 -2.859 21.905 1.00 90.75 92 LYS A C 1
ATOM 721 O O . LYS A 1 92 ? -31.329 -2.414 21.165 1.00 90.75 92 LYS A O 1
ATOM 726 N N . LYS A 1 93 ? -30.722 -3.597 22.978 1.00 89.75 93 LYS A N 1
ATOM 727 C CA . LYS A 1 93 ? -32.043 -3.714 23.602 1.00 89.75 93 LYS A CA 1
ATOM 728 C C . LYS A 1 93 ? -32.362 -2.434 24.387 1.00 89.75 93 LYS A C 1
ATOM 730 O O . LYS A 1 93 ? -31.466 -1.641 24.674 1.00 89.75 93 LYS A O 1
ATOM 735 N N . ASP A 1 94 ? -33.607 -2.295 24.835 1.00 88.56 94 ASP A N 1
ATOM 736 C CA . ASP A 1 94 ? -34.069 -1.146 25.635 1.00 88.56 94 ASP A CA 1
ATOM 737 C C . ASP A 1 94 ? -33.297 -0.964 26.956 1.00 88.56 94 ASP A C 1
ATOM 739 O O . ASP A 1 94 ? -33.160 0.147 27.458 1.00 88.56 94 ASP A O 1
ATOM 743 N N . ASN A 1 95 ? -32.747 -2.050 27.509 1.00 85.19 95 ASN A N 1
ATOM 744 C CA . ASN A 1 95 ? -31.905 -2.034 28.710 1.00 85.19 95 ASN A CA 1
ATOM 745 C C . ASN A 1 95 ? -30.422 -1.704 28.425 1.00 85.19 95 ASN A C 1
ATOM 747 O O . ASN A 1 95 ? -29.602 -1.746 29.339 1.00 85.19 95 ASN A O 1
ATOM 751 N N . GLY A 1 96 ? -30.063 -1.407 27.172 1.00 84.00 96 GLY A N 1
ATOM 752 C CA . GLY A 1 96 ? -28.703 -1.079 26.742 1.00 84.00 96 GLY A CA 1
ATOM 753 C C . GLY A 1 96 ? -27.806 -2.279 26.421 1.00 84.00 96 GLY A C 1
ATOM 754 O O . GLY A 1 96 ? -26.709 -2.073 25.898 1.00 84.00 96 GLY A O 1
ATOM 755 N N . GLU A 1 97 ? -28.250 -3.515 26.675 1.00 85.88 97 GLU A N 1
ATOM 756 C CA . GLU A 1 97 ? -27.497 -4.722 26.317 1.00 85.88 97 GLU A CA 1
ATOM 757 C C . GLU A 1 97 ? -27.436 -4.916 24.803 1.00 85.88 97 GLU A C 1
ATOM 759 O O . GLU A 1 97 ? -28.421 -4.704 24.093 1.00 85.88 97 GLU A O 1
ATOM 764 N N . LEU A 1 98 ? -26.299 -5.396 24.303 1.00 88.00 98 LEU A N 1
ATOM 765 C CA . LEU A 1 98 ? -26.156 -5.726 22.891 1.00 88.00 98 LEU A CA 1
ATOM 766 C C . LEU A 1 98 ? -27.023 -6.934 22.506 1.00 88.00 98 LEU A C 1
ATOM 768 O O . LEU A 1 98 ? -27.206 -7.891 23.264 1.00 88.00 98 LEU A O 1
ATOM 772 N N . VAL A 1 99 ? -27.564 -6.901 21.291 1.00 88.00 99 VAL A N 1
ATOM 773 C CA . VAL A 1 99 ? -28.423 -7.968 20.774 1.00 88.00 99 VAL A CA 1
ATOM 774 C C . VAL A 1 99 ? -27.560 -9.092 20.208 1.00 88.00 99 VAL A C 1
ATOM 776 O O . VAL A 1 99 ? -26.945 -8.938 19.156 1.00 88.00 99 VAL A O 1
ATOM 779 N N . HIS A 1 100 ? -27.541 -10.246 20.875 1.00 89.31 100 HIS A N 1
ATOM 780 C CA . HIS A 1 100 ? -26.813 -11.427 20.408 1.00 89.31 100 HIS A CA 1
ATOM 781 C C . HIS A 1 100 ? -27.464 -12.092 19.187 1.00 89.31 100 HIS A C 1
ATOM 783 O O . HIS A 1 100 ? -28.683 -12.267 19.128 1.00 89.31 100 HIS A O 1
ATOM 789 N N . ASP A 1 101 ? -26.635 -12.534 18.240 1.00 84.94 101 ASP A N 1
ATOM 790 C CA . ASP A 1 101 ? -27.039 -13.424 17.148 1.00 84.94 101 ASP A CA 1
ATOM 791 C C . ASP A 1 101 ? -25.923 -14.440 16.856 1.00 84.94 101 ASP A C 1
ATOM 793 O O . ASP A 1 101 ? -24.973 -14.131 16.133 1.00 84.94 101 ASP A O 1
ATOM 797 N N . PRO A 1 102 ? -26.021 -15.674 17.381 1.00 82.56 102 PRO A N 1
ATOM 798 C CA . PRO A 1 102 ? -24.963 -16.672 17.242 1.00 82.56 102 PRO A CA 1
ATOM 799 C C . PRO A 1 102 ? -24.794 -17.192 15.807 1.00 82.56 102 PRO A C 1
ATOM 801 O O . PRO A 1 102 ? -23.764 -17.787 15.499 1.00 82.56 102 PRO A O 1
ATOM 804 N N . LYS A 1 103 ? -25.778 -16.989 14.916 1.00 81.00 103 LYS A N 1
ATOM 805 C CA . LYS A 1 103 ? -25.743 -17.520 13.543 1.00 81.00 103 LYS A CA 1
ATOM 806 C C . LYS A 1 103 ? -25.331 -16.473 12.516 1.00 81.00 103 LYS A C 1
ATOM 808 O O . LYS A 1 103 ? -24.637 -16.808 11.560 1.00 81.00 103 LYS A O 1
ATOM 813 N N . ARG A 1 104 ? -25.792 -15.230 12.675 1.00 79.12 104 ARG A N 1
ATOM 814 C CA . ARG A 1 104 ? -25.589 -14.145 11.699 1.00 79.12 104 ARG A CA 1
ATOM 815 C C . ARG A 1 104 ? -24.894 -12.914 12.271 1.00 79.12 104 ARG A C 1
ATOM 817 O O . ARG A 1 104 ? -24.619 -11.993 11.511 1.00 79.12 104 ARG A O 1
ATOM 824 N N . GLY A 1 105 ? -24.596 -12.892 13.567 1.00 80.06 105 GLY A N 1
ATOM 825 C CA . GLY A 1 105 ? -23.955 -11.751 14.202 1.00 80.06 105 GLY A CA 1
ATOM 826 C C . GLY A 1 105 ? -22.467 -11.608 13.870 1.00 80.06 105 GLY A C 1
ATOM 827 O O . GLY A 1 105 ? -21.774 -12.561 13.481 1.00 80.06 105 GLY A O 1
ATOM 828 N N . VAL A 1 106 ? -21.984 -10.387 14.066 1.00 83.75 106 VAL A N 1
ATOM 829 C CA . VAL A 1 106 ? -20.596 -9.966 13.880 1.00 83.75 106 VAL A CA 1
ATOM 830 C C . VAL A 1 106 ? -19.866 -10.035 15.220 1.00 83.75 106 VAL A C 1
ATOM 832 O O . VAL A 1 106 ? -20.458 -9.792 16.272 1.00 83.75 106 VAL A O 1
ATOM 835 N N . LEU A 1 107 ? -18.587 -10.409 15.182 1.00 85.00 107 LEU A N 1
ATOM 836 C CA . LEU A 1 107 ? -17.731 -10.382 16.363 1.00 85.00 107 LEU A CA 1
ATOM 837 C C . LEU A 1 107 ? -17.447 -8.932 16.746 1.00 85.00 107 LEU A C 1
ATOM 839 O O . LEU A 1 107 ? -17.036 -8.137 15.901 1.00 85.00 107 LEU A O 1
ATOM 843 N N . ARG A 1 108 ? -17.636 -8.596 18.021 1.00 84.25 108 ARG A N 1
ATOM 844 C CA . ARG A 1 108 ? -17.305 -7.267 18.530 1.00 84.25 108 ARG A CA 1
ATOM 845 C C . ARG A 1 108 ? -15.860 -7.234 19.000 1.00 84.25 108 ARG A C 1
ATOM 847 O O . ARG A 1 108 ? -15.483 -7.989 19.891 1.00 84.25 108 ARG A O 1
ATOM 854 N N . THR A 1 109 ? -15.061 -6.353 18.409 1.00 83.81 109 THR A N 1
ATOM 855 C CA . THR A 1 109 ? -13.703 -6.070 18.878 1.00 83.81 109 THR A CA 1
ATOM 856 C C . THR A 1 109 ? -13.759 -5.279 20.182 1.00 83.81 109 THR A C 1
ATOM 858 O O . THR A 1 109 ? -14.422 -4.246 20.262 1.00 83.81 109 THR A O 1
ATOM 861 N N . VAL A 1 110 ? -13.064 -5.781 21.200 1.00 82.56 110 VAL A N 1
ATOM 862 C CA . VAL A 1 110 ? -12.925 -5.149 22.520 1.00 82.56 110 VAL A CA 1
ATOM 863 C C . VAL A 1 110 ? -11.619 -4.374 22.602 1.00 82.56 110 VAL A C 1
ATOM 865 O O . VAL A 1 110 ? -11.586 -3.263 23.121 1.00 82.56 110 VAL A O 1
ATOM 868 N N . GLU A 1 111 ? -10.546 -4.955 22.074 1.00 87.06 111 GLU A N 1
ATOM 869 C CA . GLU A 1 111 ? -9.208 -4.385 22.145 1.00 87.06 111 GLU A CA 1
ATOM 870 C C . GLU A 1 111 ? -8.431 -4.726 20.874 1.00 87.06 111 GLU A C 1
ATOM 872 O O . GLU A 1 111 ? -8.527 -5.839 20.346 1.00 87.06 111 GLU A O 1
ATOM 877 N N . THR A 1 112 ? -7.641 -3.759 20.417 1.00 89.94 112 THR A N 1
ATOM 878 C CA . THR A 1 112 ? -6.725 -3.893 19.290 1.00 89.94 112 THR A CA 1
ATOM 879 C C . THR A 1 112 ? -5.330 -3.510 19.771 1.00 89.94 112 THR A C 1
ATOM 881 O O . THR A 1 112 ? -5.131 -2.388 20.237 1.00 89.94 112 THR A O 1
ATOM 884 N N . THR A 1 113 ? -4.362 -4.416 19.652 1.00 93.06 113 THR A N 1
ATOM 885 C CA . THR A 1 113 ? -2.973 -4.191 20.077 1.00 93.06 113 THR A CA 1
ATOM 886 C C . THR A 1 113 ? -2.046 -4.295 18.872 1.00 93.06 113 THR A C 1
ATOM 888 O O . THR A 1 113 ? -2.031 -5.312 18.182 1.00 93.06 113 THR A O 1
ATOM 891 N N . TRP A 1 114 ? -1.271 -3.243 18.616 1.00 93.88 114 TRP A N 1
ATOM 892 C CA . TRP A 1 114 ? -0.258 -3.233 17.562 1.00 93.88 114 TRP A CA 1
ATOM 893 C C . TRP A 1 114 ? 1.022 -3.906 18.059 1.00 93.88 114 TRP A C 1
ATOM 895 O O . TRP A 1 114 ? 1.583 -3.476 19.065 1.00 93.88 114 TRP A O 1
ATOM 905 N N . ASN A 1 115 ? 1.495 -4.926 17.340 1.00 94.38 115 ASN A N 1
ATOM 906 C CA . ASN A 1 115 ? 2.783 -5.586 17.620 1.00 94.38 115 ASN A CA 1
ATOM 907 C C . ASN A 1 115 ? 3.924 -5.008 16.768 1.00 94.38 115 ASN A C 1
ATOM 909 O O . ASN A 1 115 ? 5.036 -5.523 16.759 1.00 94.38 115 ASN A O 1
ATOM 913 N N . TRP A 1 116 ? 3.626 -3.941 16.034 1.00 94.88 116 TRP A N 1
ATOM 914 C CA . TRP A 1 116 ? 4.518 -3.264 15.113 1.00 94.88 116 TRP A CA 1
ATOM 915 C C . TRP A 1 116 ? 4.367 -1.755 15.298 1.00 94.88 116 TRP A C 1
ATOM 917 O O . TRP A 1 116 ? 3.242 -1.260 15.430 1.00 94.88 116 TRP A O 1
ATOM 927 N N . LYS A 1 117 ? 5.476 -1.013 15.268 1.00 94.06 117 LYS A N 1
ATOM 928 C CA . LYS A 1 117 ? 5.477 0.460 15.226 1.00 94.06 117 LYS A CA 1
ATOM 929 C C . LYS A 1 117 ? 6.250 0.979 14.006 1.00 94.06 117 LYS A C 1
ATOM 931 O O . LYS A 1 117 ? 7.132 0.288 13.495 1.00 94.06 117 LYS A O 1
ATOM 936 N N . PRO A 1 118 ? 5.967 2.219 13.559 1.00 93.25 118 PRO A N 1
ATOM 937 C CA . PRO A 1 118 ? 6.741 2.870 12.507 1.00 93.25 118 PRO A CA 1
ATOM 938 C C . PRO A 1 118 ? 8.251 2.768 12.744 1.00 93.25 118 PRO A C 1
ATOM 940 O O . PRO A 1 118 ? 8.748 3.122 13.816 1.00 93.25 118 PRO A O 1
ATOM 943 N N . GLY A 1 119 ? 8.968 2.287 11.731 1.00 92.38 119 GLY A N 1
ATOM 944 C CA . GLY A 1 119 ? 10.410 2.069 11.768 1.00 92.38 119 GLY A CA 1
ATOM 945 C C . GLY A 1 119 ? 10.875 0.672 12.195 1.00 92.38 119 GLY A C 1
ATOM 946 O O . GLY A 1 119 ? 12.072 0.421 12.086 1.00 92.38 119 GLY A O 1
ATOM 947 N N . ASP A 1 120 ? 9.990 -0.233 12.632 1.00 94.06 120 ASP A N 1
ATOM 948 C CA . ASP A 1 120 ? 10.357 -1.624 12.975 1.00 94.06 120 ASP A CA 1
ATOM 949 C C . ASP A 1 120 ? 10.655 -2.508 11.749 1.00 94.06 120 ASP A C 1
ATOM 951 O O . ASP A 1 120 ? 11.103 -3.645 11.895 1.00 94.06 120 ASP A O 1
ATOM 955 N N . GLY A 1 121 ? 10.390 -1.999 10.544 1.00 94.38 121 GLY A N 1
ATOM 956 C CA . GLY A 1 121 ? 10.687 -2.656 9.279 1.00 94.38 121 GLY A CA 1
ATOM 957 C C . GLY A 1 121 ? 9.461 -2.852 8.386 1.00 94.38 121 GLY A C 1
ATOM 958 O O . GLY A 1 121 ? 8.311 -2.701 8.810 1.00 94.38 121 GLY A O 1
ATOM 959 N N . ILE A 1 122 ? 9.720 -3.185 7.120 1.00 95.12 122 ILE A N 1
ATOM 960 C CA . ILE A 1 122 ? 8.724 -3.486 6.092 1.00 95.12 122 ILE A CA 1
ATOM 961 C C . ILE A 1 122 ? 7.928 -4.716 6.504 1.00 95.12 122 ILE A C 1
ATOM 963 O O . ILE A 1 122 ? 8.487 -5.777 6.778 1.00 95.12 122 ILE A O 1
ATOM 967 N N . ARG A 1 123 ? 6.607 -4.570 6.500 1.00 95.75 123 ARG A N 1
ATOM 968 C CA . ARG A 1 123 ? 5.642 -5.628 6.788 1.00 95.75 123 ARG A CA 1
ATOM 969 C C . ARG A 1 123 ? 4.545 -5.636 5.723 1.00 95.75 123 ARG A C 1
ATOM 971 O O . ARG A 1 123 ? 4.331 -4.610 5.074 1.00 95.75 123 ARG A O 1
ATOM 978 N N . PRO A 1 124 ? 3.800 -6.739 5.562 1.00 96.81 124 PRO A N 1
ATOM 979 C CA . PRO A 1 124 ? 2.570 -6.718 4.783 1.00 96.81 124 PRO A CA 1
ATOM 980 C C . PRO A 1 124 ? 1.605 -5.645 5.294 1.00 96.81 124 PRO A C 1
ATOM 982 O O . PRO A 1 124 ? 1.609 -5.302 6.480 1.00 96.81 124 PRO A O 1
ATOM 985 N N . TYR A 1 125 ? 0.747 -5.134 4.416 1.00 97.81 125 TYR A N 1
ATOM 986 C CA . TYR A 1 125 ? -0.310 -4.201 4.803 1.00 97.81 125 TYR A CA 1
ATOM 987 C C . TYR A 1 125 ? -1.304 -4.858 5.763 1.00 97.81 125 TYR A C 1
ATOM 989 O O . TYR A 1 125 ? -1.658 -6.025 5.585 1.00 97.81 125 TYR A O 1
ATOM 997 N N . THR A 1 126 ? -1.810 -4.115 6.748 1.00 97.38 126 THR A N 1
ATOM 998 C CA . THR A 1 126 ? -2.962 -4.586 7.534 1.00 97.38 126 THR A CA 1
ATOM 999 C C . THR A 1 126 ? -4.197 -4.710 6.637 1.00 97.38 126 THR A C 1
ATOM 1001 O O . THR A 1 126 ? -4.237 -4.157 5.540 1.00 97.38 126 THR A O 1
ATOM 1004 N N . ALA A 1 127 ? -5.241 -5.413 7.085 1.00 97.25 127 ALA A N 1
ATOM 1005 C CA . ALA A 1 127 ? -6.455 -5.586 6.282 1.00 97.25 127 ALA A CA 1
ATOM 1006 C C . ALA A 1 127 ? -7.086 -4.247 5.840 1.00 97.25 127 ALA A C 1
ATOM 1008 O O . ALA A 1 127 ? -7.582 -4.142 4.717 1.00 97.25 127 ALA A O 1
ATOM 1009 N N . LEU A 1 128 ? -7.048 -3.227 6.707 1.00 97.12 128 LEU A N 1
ATOM 1010 C CA . LEU A 1 128 ? -7.590 -1.896 6.419 1.00 97.12 128 LEU A CA 1
ATOM 1011 C C . LEU A 1 128 ? -6.718 -1.128 5.418 1.00 97.12 128 LEU A C 1
ATOM 1013 O O . LEU A 1 128 ? -7.236 -0.582 4.448 1.00 97.12 128 LEU A O 1
ATOM 1017 N N . GLU A 1 129 ? -5.398 -1.151 5.605 1.00 98.12 129 GLU A N 1
ATOM 1018 C CA . GLU A 1 129 ? -4.440 -0.559 4.662 1.00 98.12 129 GLU A CA 1
ATOM 1019 C C . GLU A 1 129 ? -4.507 -1.231 3.286 1.00 98.12 129 GLU A C 1
ATOM 1021 O O . GLU A 1 129 ? -4.483 -0.552 2.264 1.00 98.12 129 GLU A O 1
ATOM 1026 N N . LEU A 1 130 ? -4.636 -2.561 3.241 1.00 98.44 130 LEU A N 1
ATOM 1027 C CA . LEU A 1 130 ? -4.737 -3.301 1.987 1.00 98.44 130 LEU A CA 1
ATOM 1028 C C . LEU A 1 130 ? -6.032 -2.956 1.242 1.00 98.44 130 LEU A C 1
ATOM 1030 O O . LEU A 1 130 ? -6.010 -2.801 0.023 1.00 98.44 130 LEU A O 1
ATOM 1034 N N . TRP A 1 131 ? -7.146 -2.764 1.957 1.00 98.31 131 TRP A N 1
ATOM 1035 C CA . TRP A 1 131 ? -8.374 -2.265 1.335 1.00 98.31 131 TRP A CA 1
ATOM 1036 C C . TRP A 1 131 ? -8.175 -0.858 0.762 1.00 98.31 131 TRP A C 1
ATOM 1038 O O . TRP A 1 131 ? -8.578 -0.588 -0.367 1.00 98.31 131 TRP A O 1
ATOM 1048 N N . GLY A 1 132 ? -7.504 0.028 1.503 1.00 98.38 132 GLY A N 1
ATOM 1049 C CA . GLY A 1 132 ? -7.179 1.377 1.040 1.00 98.38 132 GLY A CA 1
ATOM 1050 C C . GLY A 1 132 ? -6.302 1.380 -0.206 1.00 98.38 132 GLY A C 1
ATOM 1051 O O . GLY A 1 132 ? -6.551 2.143 -1.136 1.00 98.38 132 GLY A O 1
ATOM 1052 N N . ARG A 1 133 ? -5.329 0.469 -0.270 1.00 98.50 133 ARG A N 1
ATOM 1053 C CA . ARG A 1 133 ? -4.485 0.237 -1.446 1.00 98.50 133 ARG A CA 1
ATOM 1054 C C . ARG A 1 133 ? -5.287 -0.258 -2.650 1.00 98.50 133 ARG A C 1
ATOM 1056 O O . ARG A 1 133 ? -5.018 0.149 -3.781 1.00 98.50 133 ARG A O 1
ATOM 1063 N N . ASP A 1 134 ? -6.272 -1.124 -2.433 1.00 98.25 134 ASP A N 1
ATOM 1064 C CA . ASP A 1 134 ? -7.167 -1.590 -3.496 1.00 98.25 134 ASP A CA 1
ATOM 1065 C C . ASP A 1 134 ? -8.042 -0.448 -4.028 1.00 98.25 134 ASP A C 1
ATOM 1067 O O . ASP A 1 134 ? -8.220 -0.326 -5.241 1.00 98.25 134 ASP A O 1
ATOM 1071 N N . ILE A 1 135 ? -8.533 0.431 -3.146 1.00 98.38 135 ILE A N 1
ATOM 1072 C CA . ILE A 1 135 ? -9.240 1.654 -3.551 1.00 98.38 135 ILE A CA 1
ATOM 1073 C C . ILE A 1 135 ? -8.288 2.581 -4.314 1.00 98.38 135 ILE A C 1
ATOM 1075 O O . ILE A 1 135 ? -8.642 3.047 -5.390 1.00 98.38 135 ILE A O 1
ATOM 1079 N N . TYR A 1 136 ? -7.064 2.803 -3.828 1.00 98.62 136 TYR A N 1
ATOM 1080 C CA . TYR A 1 136 ? -6.067 3.655 -4.490 1.00 98.62 136 TYR A CA 1
ATOM 1081 C C . TYR A 1 136 ? -5.823 3.234 -5.945 1.00 98.62 136 TYR A C 1
ATOM 1083 O O . TYR A 1 136 ? -5.736 4.071 -6.846 1.00 98.62 136 TYR A O 1
ATOM 1091 N N . GLN A 1 137 ? -5.779 1.924 -6.187 1.00 98.19 137 GLN A N 1
ATOM 1092 C CA . GLN A 1 137 ? -5.684 1.364 -7.530 1.00 98.19 137 GLN A CA 1
ATOM 1093 C C . GLN A 1 137 ? -6.980 1.520 -8.327 1.00 98.19 137 GLN A C 1
ATOM 1095 O O . GLN A 1 137 ? -6.930 1.925 -9.487 1.00 98.19 137 GLN A O 1
ATOM 1100 N N . ARG A 1 138 ? -8.137 1.216 -7.726 1.00 97.88 138 ARG A N 1
ATOM 1101 C CA . ARG A 1 138 ? -9.444 1.326 -8.391 1.00 97.88 138 ARG A CA 1
ATOM 1102 C C . ARG A 1 138 ? -9.728 2.749 -8.866 1.00 97.88 138 ARG A C 1
ATOM 1104 O O . ARG A 1 138 ? -10.192 2.925 -9.987 1.00 97.88 138 ARG A O 1
ATOM 1111 N N . GLU A 1 139 ? -9.427 3.736 -8.030 1.00 98.25 139 GLU A N 1
ATOM 1112 C CA . GLU A 1 139 ? -9.630 5.159 -8.315 1.00 98.25 139 GLU A CA 1
ATOM 1113 C C . GLU A 1 139 ? -8.567 5.737 -9.266 1.00 98.25 139 GLU A C 1
ATOM 1115 O O . GLU A 1 139 ? -8.659 6.886 -9.691 1.00 98.25 139 GLU A O 1
ATOM 1120 N N . GLY A 1 140 ? -7.549 4.951 -9.635 1.00 97.94 140 GLY A N 1
ATOM 1121 C CA . GLY A 1 140 ? -6.531 5.376 -10.590 1.00 97.94 140 GLY A CA 1
ATOM 1122 C C . GLY A 1 140 ? -5.589 6.447 -10.043 1.00 97.94 140 GLY A C 1
ATOM 1123 O O . GLY A 1 140 ? -5.009 7.200 -10.826 1.00 97.94 140 GLY A O 1
ATOM 1124 N N . CYS A 1 141 ? -5.393 6.521 -8.722 1.00 98.19 141 CYS A N 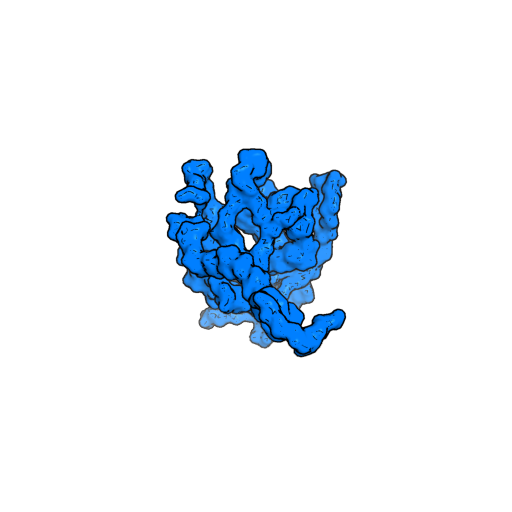1
ATOM 1125 C CA . CYS A 1 141 ? -4.518 7.516 -8.095 1.00 98.19 141 CYS A CA 1
ATOM 1126 C C . CYS A 1 141 ? -3.089 7.482 -8.672 1.00 98.19 141 CYS A C 1
ATOM 1128 O O . CYS A 1 141 ? -2.464 8.532 -8.847 1.00 98.19 141 CYS A O 1
ATOM 1130 N N . TYR A 1 142 ? -2.616 6.293 -9.065 1.00 97.12 142 TYR A N 1
ATOM 1131 C CA . TYR A 1 142 ? -1.318 6.063 -9.712 1.00 97.12 142 TYR A CA 1
ATOM 1132 C C . TYR A 1 142 ? -1.142 6.789 -11.062 1.00 97.12 142 TYR A C 1
ATOM 1134 O O . TYR A 1 142 ? -0.019 6.957 -11.536 1.00 97.12 142 TYR A O 1
ATOM 1142 N N . LEU A 1 143 ? -2.229 7.240 -11.703 1.00 97.56 143 LEU A N 1
ATOM 1143 C CA . LEU A 1 143 ? -2.169 8.020 -12.947 1.00 97.56 143 LEU A CA 1
ATOM 1144 C C . LEU A 1 143 ? -1.676 9.457 -12.713 1.00 97.56 143 LEU A C 1
ATOM 1146 O O . LEU A 1 143 ? -1.170 10.101 -13.637 1.00 97.56 143 LEU A O 1
ATOM 1150 N N . CYS A 1 144 ? -1.834 9.961 -11.487 1.00 98.12 144 CYS A N 1
ATOM 1151 C CA . CYS A 1 144 ? -1.483 11.326 -11.100 1.00 98.12 144 CYS A CA 1
ATOM 1152 C C . CYS A 1 144 ? -0.354 11.384 -10.072 1.00 98.12 144 CYS A C 1
ATOM 1154 O O . CYS A 1 144 ? 0.364 12.386 -10.044 1.00 98.12 144 CYS A O 1
ATOM 1156 N N . HIS A 1 145 ? -0.209 10.350 -9.247 1.00 98.38 145 HIS A N 1
ATOM 1157 C CA . HIS A 1 145 ? 0.721 10.296 -8.130 1.00 98.38 145 HIS A CA 1
ATOM 1158 C C . HIS A 1 145 ? 1.678 9.123 -8.287 1.00 98.38 145 HIS A C 1
ATOM 1160 O O . HIS A 1 145 ? 1.259 7.988 -8.490 1.00 98.38 145 HIS A O 1
ATOM 1166 N N . SER A 1 146 ? 2.971 9.388 -8.146 1.00 97.75 146 SER A N 1
ATOM 1167 C CA . SER A 1 146 ? 3.968 8.328 -8.047 1.00 97.75 146 SER A CA 1
ATOM 1168 C C . SER A 1 146 ? 4.198 7.910 -6.604 1.00 97.75 146 SER A C 1
ATOM 1170 O O . SER A 1 146 ? 4.047 8.713 -5.686 1.00 97.75 146 SER A O 1
ATOM 1172 N N . GLN A 1 147 ? 4.628 6.665 -6.416 1.00 97.38 147 GLN A N 1
ATOM 1173 C CA . GLN A 1 147 ? 5.178 6.178 -5.154 1.00 97.38 147 GLN A CA 1
ATOM 1174 C C . GLN A 1 147 ? 6.620 5.702 -5.355 1.00 97.38 147 GLN A C 1
ATOM 1176 O O . GLN A 1 147 ? 6.947 4.549 -5.093 1.00 97.38 147 GLN A O 1
ATOM 1181 N N . GLN A 1 148 ? 7.475 6.585 -5.882 1.00 96.31 148 GLN A N 1
ATOM 1182 C CA . GLN A 1 148 ? 8.895 6.292 -6.056 1.00 96.31 148 GLN A CA 1
ATOM 1183 C C . GLN A 1 148 ? 9.714 7.585 -6.039 1.00 96.31 148 GLN A C 1
ATOM 1185 O O . GLN A 1 148 ? 9.786 8.315 -7.032 1.00 96.31 148 GLN A O 1
ATOM 1190 N N . VAL A 1 149 ? 10.381 7.847 -4.915 1.00 95.62 149 VAL A N 1
ATOM 1191 C CA . VAL A 1 149 ? 11.291 8.988 -4.778 1.00 95.62 149 VAL A CA 1
ATOM 1192 C C . VAL A 1 149 ? 12.633 8.630 -5.404 1.00 95.62 149 VAL A C 1
ATOM 1194 O O . VAL A 1 149 ? 13.276 7.651 -5.018 1.00 95.62 149 VAL A O 1
ATOM 1197 N N . ARG A 1 150 ? 13.074 9.435 -6.372 1.00 94.75 150 ARG A N 1
ATOM 1198 C CA . ARG A 1 150 ? 14.338 9.225 -7.089 1.00 94.75 150 ARG A CA 1
ATOM 1199 C C . ARG A 1 150 ? 15.536 9.713 -6.258 1.00 94.75 150 ARG A C 1
ATOM 1201 O O . ARG A 1 150 ? 15.387 10.600 -5.420 1.00 94.75 150 ARG A O 1
ATOM 1208 N N . PRO A 1 151 ? 16.747 9.181 -6.501 1.00 92.31 151 PRO A N 1
ATOM 1209 C CA . PRO A 1 151 ? 17.970 9.445 -5.726 1.00 92.31 151 PRO A CA 1
ATOM 1210 C C . PRO A 1 151 ? 18.618 10.804 -6.051 1.00 92.31 151 PRO A C 1
ATOM 1212 O O . PRO A 1 151 ? 19.838 10.909 -6.161 1.00 92.31 151 PRO A O 1
ATOM 1215 N N . PHE A 1 152 ? 17.816 11.840 -6.270 1.00 92.81 152 PHE A N 1
ATOM 1216 C CA . PHE A 1 152 ? 18.309 13.183 -6.546 1.00 92.81 152 PHE A CA 1
ATOM 1217 C C . PHE A 1 152 ? 18.130 14.070 -5.318 1.00 92.81 152 PHE A C 1
ATOM 1219 O O . PHE A 1 152 ? 17.231 13.862 -4.500 1.00 92.81 152 PHE A O 1
ATOM 1226 N N . ARG A 1 153 ? 19.010 15.064 -5.167 1.00 92.06 153 ARG A N 1
ATOM 1227 C CA . ARG A 1 153 ? 18.990 15.955 -4.001 1.00 92.06 153 ARG A CA 1
ATOM 1228 C C . ARG A 1 153 ? 17.676 16.735 -3.902 1.00 92.06 153 ARG A C 1
ATOM 1230 O O . ARG A 1 153 ? 17.131 16.854 -2.812 1.00 92.06 153 ARG A O 1
ATOM 1237 N N . ASP A 1 154 ? 17.180 17.231 -5.030 1.00 94.69 154 ASP A N 1
ATOM 1238 C CA . ASP A 1 154 ? 15.942 18.008 -5.135 1.00 94.69 154 ASP A CA 1
ATOM 1239 C C . ASP A 1 154 ? 14.698 17.179 -4.779 1.00 94.69 154 ASP A C 1
ATOM 1241 O O . ASP A 1 154 ? 13.822 17.647 -4.052 1.00 94.69 154 ASP A O 1
ATOM 1245 N N . GLU A 1 155 ? 14.634 15.923 -5.226 1.00 94.38 155 GLU A N 1
ATOM 1246 C CA . GLU A 1 155 ? 13.577 14.997 -4.817 1.00 94.38 155 GLU A CA 1
ATOM 1247 C C . GLU A 1 155 ? 13.657 14.667 -3.338 1.00 94.38 155 GLU A C 1
ATOM 1249 O O . GLU A 1 155 ? 12.627 14.623 -2.665 1.00 94.38 155 GLU A O 1
ATOM 1254 N N . ARG A 1 156 ? 14.875 14.496 -2.821 1.00 91.38 156 ARG A N 1
ATOM 1255 C CA . ARG A 1 156 ? 15.075 14.216 -1.407 1.00 91.38 156 ARG A CA 1
ATOM 1256 C C . ARG A 1 156 ? 14.594 15.359 -0.522 1.00 91.38 156 ARG A C 1
ATOM 1258 O O . ARG A 1 156 ? 13.912 15.116 0.466 1.00 91.38 156 ARG A O 1
ATOM 1265 N N . GLU A 1 157 ? 14.933 16.594 -0.877 1.00 92.44 157 GLU A N 1
ATOM 1266 C CA . GLU A 1 157 ? 14.492 17.791 -0.151 1.00 92.44 157 GLU A CA 1
ATOM 1267 C C . GLU A 1 157 ? 12.967 17.957 -0.191 1.00 92.44 157 GLU A C 1
ATOM 1269 O O . GLU A 1 157 ? 12.370 18.396 0.789 1.00 92.44 157 GLU A O 1
ATOM 1274 N N . ARG A 1 158 ? 12.323 17.567 -1.297 1.00 94.50 158 ARG A N 1
ATOM 1275 C CA . ARG A 1 158 ? 10.869 17.685 -1.457 1.00 94.50 158 ARG A CA 1
ATOM 1276 C C . ARG A 1 158 ? 10.085 16.566 -0.771 1.00 94.50 158 ARG A C 1
ATOM 1278 O O . ARG A 1 158 ? 9.055 16.827 -0.151 1.00 94.50 158 ARG A O 1
ATOM 1285 N N . TYR A 1 159 ? 10.516 15.319 -0.932 1.00 94.81 159 TYR A N 1
ATOM 1286 C CA . TYR A 1 159 ? 9.724 14.145 -0.560 1.00 94.81 159 TYR A CA 1
ATOM 1287 C C . TYR A 1 159 ? 10.310 13.367 0.616 1.00 94.81 159 TYR A C 1
ATOM 1289 O O . TYR A 1 159 ? 9.539 12.800 1.389 1.00 94.81 159 TYR A O 1
ATOM 1297 N N . GLY A 1 160 ? 11.624 13.388 0.816 1.00 92.56 160 GLY A N 1
ATOM 1298 C CA . GLY A 1 160 ? 12.323 12.615 1.843 1.00 92.56 160 GLY A CA 1
ATOM 1299 C C . GLY A 1 160 ? 13.287 11.599 1.236 1.00 92.56 160 GLY A C 1
ATOM 1300 O O . GLY A 1 160 ? 13.699 11.728 0.089 1.00 92.56 160 GLY A O 1
ATOM 1301 N N . HIS A 1 161 ? 13.687 10.584 2.000 1.00 93.50 161 HIS A N 1
ATOM 1302 C CA . HIS A 1 161 ? 14.640 9.581 1.518 1.00 93.50 161 HIS A CA 1
ATOM 1303 C C . HIS A 1 161 ? 14.162 8.910 0.215 1.00 93.50 161 HIS A C 1
ATOM 1305 O O . HIS A 1 161 ? 12.964 8.654 0.049 1.00 93.50 161 HIS A O 1
ATOM 1311 N N . TYR A 1 162 ? 15.100 8.605 -0.691 1.00 92.56 162 TYR A N 1
ATOM 1312 C CA . TYR A 1 162 ? 14.797 7.890 -1.934 1.00 92.56 162 TYR A CA 1
ATOM 1313 C C . TYR A 1 162 ? 14.141 6.538 -1.637 1.00 92.56 162 TYR A C 1
ATOM 1315 O O . TYR A 1 162 ? 14.363 5.951 -0.577 1.00 92.56 162 TYR A O 1
ATOM 1323 N N . SER A 1 163 ? 13.286 6.061 -2.534 1.00 93.50 163 SER A N 1
ATOM 1324 C CA . SER A 1 163 ? 12.613 4.775 -2.341 1.00 93.50 163 SER A CA 1
ATOM 1325 C C . SER A 1 163 ? 13.605 3.622 -2.472 1.00 93.50 163 SER A C 1
ATOM 1327 O O . SER A 1 163 ? 14.496 3.666 -3.325 1.00 93.50 163 SER A O 1
ATOM 1329 N N . LEU A 1 164 ? 13.438 2.609 -1.626 1.00 91.69 164 LEU A N 1
ATOM 1330 C CA . LEU A 1 164 ? 14.194 1.355 -1.687 1.00 91.69 164 LEU A CA 1
ATOM 1331 C C . LEU A 1 164 ? 13.356 0.290 -2.395 1.00 91.69 164 LEU A C 1
ATOM 1333 O O . LEU A 1 164 ? 12.128 0.333 -2.312 1.00 91.69 164 LEU A O 1
ATOM 1337 N N . ALA A 1 165 ? 13.983 -0.678 -3.070 1.00 88.94 165 ALA A N 1
ATOM 1338 C CA . ALA A 1 165 ? 13.212 -1.744 -3.719 1.00 88.94 165 ALA A CA 1
ATOM 1339 C C . ALA A 1 165 ? 12.446 -2.591 -2.685 1.00 88.94 165 ALA A C 1
ATOM 1341 O O . ALA A 1 165 ? 11.302 -2.986 -2.922 1.00 88.94 165 ALA A O 1
ATOM 1342 N N . SER A 1 166 ? 13.040 -2.779 -1.503 1.00 89.62 166 SER A N 1
ATOM 1343 C CA . SER A 1 166 ? 12.437 -3.472 -0.360 1.00 89.62 166 SER A CA 1
ATOM 1344 C C . SER A 1 166 ? 11.105 -2.874 0.111 1.00 89.62 166 SER A C 1
ATOM 1346 O O . SER A 1 166 ? 10.258 -3.610 0.605 1.00 89.62 166 SER A O 1
ATOM 1348 N N . GLU A 1 167 ? 10.862 -1.577 -0.084 1.00 92.75 167 GLU A N 1
ATOM 1349 C CA . GLU A 1 167 ? 9.608 -0.925 0.328 1.00 92.75 167 GLU A CA 1
ATOM 1350 C C . GLU A 1 167 ? 8.400 -1.370 -0.501 1.00 92.75 167 GLU A C 1
ATOM 1352 O O . GLU A 1 167 ? 7.274 -1.305 -0.017 1.00 92.75 167 GLU A O 1
ATOM 1357 N N . SER A 1 168 ? 8.634 -1.869 -1.717 1.00 93.56 168 SER A N 1
ATOM 1358 C CA . SER A 1 168 ? 7.591 -2.376 -2.613 1.00 93.56 168 SER A CA 1
ATOM 1359 C C . SER A 1 168 ? 7.565 -3.902 -2.713 1.00 93.56 168 SER A C 1
ATOM 1361 O O . SER A 1 168 ? 6.865 -4.441 -3.568 1.00 93.56 168 SER A O 1
ATOM 1363 N N . MET A 1 169 ? 8.282 -4.631 -1.847 1.00 91.69 169 MET A N 1
ATOM 1364 C CA . MET A 1 169 ? 8.383 -6.096 -1.953 1.00 91.69 169 MET A CA 1
ATOM 1365 C C . MET A 1 169 ? 7.047 -6.834 -1.780 1.00 91.69 169 MET A C 1
ATOM 1367 O O . MET A 1 169 ? 6.884 -7.933 -2.298 1.00 91.69 169 MET A O 1
ATOM 1371 N N . PHE A 1 170 ? 6.089 -6.231 -1.068 1.00 95.12 170 PHE A N 1
ATOM 1372 C CA . PHE A 1 170 ? 4.741 -6.778 -0.876 1.00 95.12 170 PHE A CA 1
ATOM 1373 C C . PHE A 1 170 ? 3.691 -6.101 -1.769 1.00 95.12 170 PHE A C 1
ATOM 1375 O O . PHE A 1 170 ? 2.495 -6.383 -1.649 1.00 95.12 170 PHE A O 1
ATOM 1382 N N . ASP A 1 171 ? 4.110 -5.208 -2.670 1.00 96.56 171 ASP A N 1
ATOM 1383 C CA . ASP A 1 171 ? 3.199 -4.519 -3.570 1.00 96.56 171 ASP A CA 1
ATOM 1384 C C . ASP A 1 171 ? 2.868 -5.385 -4.788 1.00 96.56 171 ASP A C 1
ATOM 1386 O O . ASP A 1 171 ? 3.587 -5.421 -5.786 1.00 96.56 171 ASP A O 1
ATOM 1390 N N . HIS A 1 172 ? 1.697 -6.015 -4.754 1.00 96.62 172 HIS A N 1
ATOM 1391 C CA . HIS A 1 172 ? 1.150 -6.734 -5.899 1.00 96.62 172 HIS A CA 1
ATOM 1392 C C . HIS A 1 172 ? -0.126 -6.042 -6.404 1.00 96.62 172 HIS A C 1
ATOM 1394 O O . HIS A 1 172 ? -1.144 -6.077 -5.705 1.00 96.62 172 HIS A O 1
ATOM 1400 N N . PRO A 1 173 ? -0.100 -5.382 -7.582 1.00 96.81 173 PRO A N 1
ATOM 1401 C CA . PRO A 1 173 ? 1.070 -4.946 -8.368 1.00 96.81 173 PRO A CA 1
ATOM 1402 C C . PRO A 1 173 ? 1.769 -3.702 -7.780 1.00 96.81 173 PRO A C 1
ATOM 1404 O O . PRO A 1 173 ? 1.138 -2.932 -7.057 1.00 96.81 173 PRO A O 1
ATOM 1407 N N . PHE A 1 174 ? 3.036 -3.462 -8.133 1.00 96.12 174 PHE A N 1
ATOM 1408 C CA . PHE A 1 174 ? 3.804 -2.285 -7.692 1.00 96.12 174 PHE A CA 1
ATOM 1409 C C . PHE A 1 174 ? 3.074 -0.955 -7.985 1.00 96.12 174 PHE A C 1
ATOM 1411 O O . PHE A 1 174 ? 2.361 -0.846 -8.980 1.00 96.12 174 PHE A O 1
ATOM 1418 N N . GLN A 1 175 ? 3.247 0.059 -7.126 1.00 97.44 175 GLN A N 1
ATOM 1419 C CA . GLN A 1 175 ? 2.582 1.375 -7.254 1.00 97.44 175 GLN A CA 1
ATOM 1420 C C . GLN A 1 175 ? 3.532 2.514 -7.666 1.00 97.44 175 GLN A C 1
ATOM 1422 O O . GLN A 1 175 ? 3.260 3.698 -7.450 1.00 97.44 175 GLN A O 1
ATOM 1427 N N . TRP A 1 176 ? 4.675 2.184 -8.267 1.00 96.38 176 TRP A N 1
ATOM 1428 C CA . TRP A 1 176 ? 5.570 3.206 -8.809 1.00 96.38 176 TRP A CA 1
ATOM 1429 C C . TRP A 1 176 ? 4.855 3.932 -9.950 1.00 96.38 176 TRP A C 1
ATOM 1431 O O . TRP A 1 176 ? 4.311 3.308 -10.861 1.00 96.38 176 TRP A O 1
ATOM 1441 N N . GLY A 1 177 ? 4.833 5.261 -9.889 1.00 93.25 177 GLY A N 1
ATOM 1442 C CA . GLY A 1 177 ? 4.127 6.060 -10.887 1.00 93.25 177 GLY A CA 1
ATOM 1443 C C . GLY A 1 177 ? 4.989 6.326 -12.109 1.00 93.25 177 GLY A C 1
ATOM 1444 O O . GLY A 1 177 ? 6.206 6.460 -12.016 1.00 93.25 177 GLY A O 1
ATOM 1445 N N . SER A 1 178 ? 4.337 6.490 -13.254 1.00 94.12 178 SER A N 1
ATOM 1446 C CA . SER A 1 178 ? 4.969 6.941 -14.500 1.00 94.12 178 SER A CA 1
ATOM 1447 C C . SER A 1 178 ? 4.773 8.439 -14.762 1.00 94.12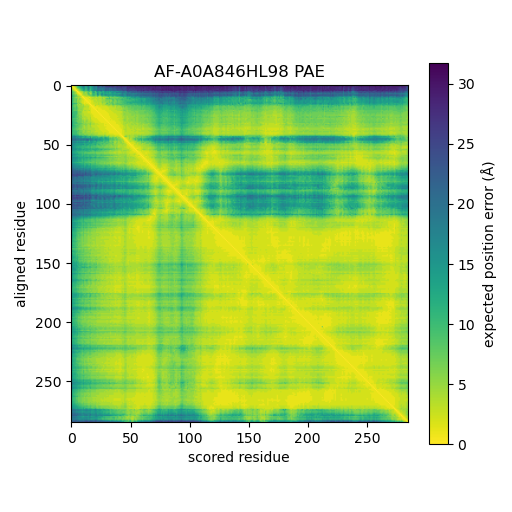 178 SER A C 1
ATOM 1449 O O . SER A 1 178 ? 5.388 9.000 -15.671 1.00 94.12 178 SER A O 1
ATOM 1451 N N . LYS A 1 179 ? 3.917 9.105 -13.974 1.00 94.25 179 LYS A N 1
ATOM 1452 C CA . LYS A 1 179 ? 3.547 10.515 -14.125 1.00 94.25 179 LYS A CA 1
ATOM 1453 C C . LYS A 1 179 ? 3.326 11.176 -12.761 1.00 94.25 179 LYS A C 1
ATOM 1455 O O . LYS A 1 179 ? 2.957 10.520 -11.793 1.00 94.25 179 LYS A O 1
ATOM 1460 N N . ARG A 1 180 ? 3.540 12.495 -12.707 1.00 95.44 180 ARG A N 1
ATOM 1461 C CA . ARG A 1 180 ? 3.275 13.357 -11.546 1.00 95.44 180 ARG A CA 1
ATOM 1462 C C . ARG A 1 180 ? 2.446 14.565 -11.972 1.00 95.44 180 ARG A C 1
ATOM 1464 O O . ARG A 1 180 ? 2.992 15.593 -12.362 1.00 95.44 180 ARG A O 1
ATOM 1471 N N . THR A 1 181 ? 1.125 14.409 -11.958 1.00 97.12 181 THR A N 1
ATOM 1472 C CA . THR A 1 181 ? 0.200 15.555 -11.998 1.00 97.12 181 THR A CA 1
ATOM 1473 C C . THR A 1 181 ? 0.020 16.119 -10.593 1.00 97.12 181 THR A C 1
ATOM 1475 O O . THR A 1 181 ? 0.004 17.334 -10.425 1.00 97.12 181 THR A O 1
ATOM 1478 N N . GLY A 1 182 ? -0.043 15.242 -9.589 1.00 96.62 182 GLY A N 1
ATOM 1479 C CA . GLY A 1 182 ? 0.115 15.600 -8.187 1.00 96.62 182 GLY A CA 1
ATOM 1480 C C . GLY A 1 182 ? 1.488 15.186 -7.633 1.00 96.62 182 GLY A C 1
ATOM 1481 O O . GLY A 1 182 ? 2.311 14.615 -8.358 1.00 96.62 182 GLY A O 1
ATOM 1482 N N . PRO A 1 183 ? 1.763 15.480 -6.350 1.00 96.81 183 PRO A N 1
ATOM 1483 C CA . PRO A 1 183 ? 3.035 15.147 -5.706 1.00 96.81 183 PRO A CA 1
ATOM 1484 C C . PRO A 1 183 ? 3.263 13.632 -5.560 1.00 96.81 183 PRO A C 1
ATOM 1486 O O . PRO A 1 183 ? 2.313 12.850 -5.607 1.00 96.81 183 PRO A O 1
ATOM 1489 N N . ASP A 1 184 ? 4.522 13.231 -5.352 1.00 97.81 184 ASP A N 1
ATOM 1490 C CA . ASP A 1 184 ? 4.878 11.860 -4.967 1.00 97.81 184 ASP A CA 1
ATOM 1491 C C . ASP A 1 184 ? 4.369 11.531 -3.552 1.00 97.81 184 ASP A C 1
ATOM 1493 O O . ASP A 1 184 ? 4.421 12.378 -2.656 1.00 97.81 184 ASP A O 1
ATOM 1497 N N . MET A 1 185 ? 3.888 10.302 -3.367 1.00 97.19 185 MET A N 1
ATOM 1498 C CA . MET A 1 185 ? 3.228 9.824 -2.152 1.00 97.19 185 MET A CA 1
ATOM 1499 C C . MET A 1 185 ? 4.035 8.771 -1.382 1.00 97.19 185 MET A C 1
ATOM 1501 O O . MET A 1 185 ? 3.598 8.345 -0.318 1.00 97.19 185 MET A O 1
ATOM 1505 N N . ALA A 1 186 ? 5.218 8.356 -1.852 1.00 96.81 186 ALA A N 1
ATOM 1506 C CA . ALA A 1 186 ? 5.984 7.260 -1.240 1.00 96.81 186 ALA A CA 1
ATOM 1507 C C . ALA A 1 186 ? 6.385 7.526 0.221 1.00 96.81 186 ALA A C 1
ATOM 1509 O O . ALA A 1 186 ? 6.707 6.600 0.954 1.00 96.81 186 ALA A O 1
ATOM 1510 N N . ARG A 1 187 ? 6.395 8.798 0.630 1.00 95.62 187 ARG A N 1
ATOM 1511 C CA . ARG A 1 187 ? 6.778 9.283 1.964 1.00 95.62 187 ARG A CA 1
ATOM 1512 C C . ARG A 1 187 ? 5.688 10.176 2.559 1.00 95.62 187 ARG A C 1
ATOM 1514 O O . ARG A 1 187 ? 5.997 11.235 3.106 1.00 95.62 187 ARG A O 1
ATOM 1521 N N . LEU A 1 188 ? 4.419 9.850 2.324 1.00 96.00 188 LEU A N 1
ATOM 1522 C CA . LEU A 1 188 ? 3.295 10.672 2.775 1.00 96.00 188 LEU A CA 1
ATOM 1523 C C . LEU A 1 188 ? 2.979 10.476 4.263 1.00 96.00 188 LEU A C 1
ATOM 1525 O O . LEU A 1 188 ? 2.532 11.424 4.909 1.00 96.00 188 LEU A O 1
ATOM 1529 N N . GLY A 1 189 ? 3.221 9.279 4.798 1.00 95.06 189 GLY A N 1
ATOM 1530 C CA . GLY A 1 189 ? 2.778 8.905 6.134 1.00 95.06 189 GLY A CA 1
ATOM 1531 C C . GLY A 1 189 ? 3.256 9.868 7.217 1.00 95.06 189 GLY A C 1
ATOM 1532 O O . GLY A 1 189 ? 4.435 10.220 7.288 1.00 95.06 189 GLY A O 1
ATOM 1533 N N . GLY A 1 190 ? 2.318 10.336 8.040 1.00 92.81 190 GLY A N 1
ATOM 1534 C CA . GLY A 1 190 ? 2.564 11.278 9.130 1.00 92.81 190 GLY A CA 1
ATOM 1535 C C . GLY A 1 190 ? 2.776 12.741 8.722 1.00 92.81 190 GLY A C 1
ATOM 1536 O O . GLY A 1 190 ? 2.910 13.583 9.608 1.00 92.81 190 GLY A O 1
ATOM 1537 N N . LYS A 1 191 ? 2.794 13.092 7.424 1.00 95.12 191 LYS A N 1
ATOM 1538 C CA . LYS A 1 191 ? 2.943 14.499 6.987 1.00 95.12 191 LYS A CA 1
ATOM 1539 C C . LYS A 1 191 ? 1.674 15.329 7.160 1.00 95.12 191 LYS A C 1
ATOM 1541 O O . LYS A 1 191 ? 1.763 16.535 7.375 1.00 95.12 191 LYS A O 1
ATOM 1546 N N . TYR A 1 192 ? 0.512 14.691 7.060 1.00 97.00 192 TYR A N 1
ATOM 1547 C CA . TYR A 1 192 ? -0.794 15.321 7.218 1.00 97.00 192 TYR A CA 1
ATOM 1548 C C . TYR A 1 192 ? -1.634 14.529 8.219 1.00 97.00 192 TYR A C 1
ATOM 1550 O O . TYR A 1 192 ? -1.420 13.334 8.426 1.00 97.00 192 TYR A O 1
ATOM 1558 N N . SER A 1 193 ? -2.585 15.203 8.864 1.00 98.19 193 SER A N 1
ATOM 1559 C CA . SER A 1 193 ? -3.525 14.532 9.759 1.00 98.19 193 SER A CA 1
ATOM 1560 C C . SER A 1 193 ? -4.544 13.714 8.967 1.00 98.19 193 SER A C 1
ATOM 1562 O O . SER A 1 193 ? -4.862 14.027 7.818 1.00 98.19 193 SER A O 1
ATOM 1564 N N . ASP A 1 194 ? -5.122 12.703 9.609 1.00 98.31 194 ASP A N 1
ATOM 1565 C CA . ASP A 1 194 ? -6.205 11.912 9.019 1.00 98.31 194 ASP A CA 1
ATOM 1566 C C . ASP A 1 194 ? -7.379 12.793 8.582 1.00 98.31 194 ASP A C 1
ATOM 1568 O O . ASP A 1 194 ? -7.970 12.575 7.530 1.00 98.31 194 ASP A O 1
ATOM 1572 N N . GLU A 1 195 ? -7.703 13.820 9.370 1.00 98.12 195 GLU A N 1
ATOM 1573 C CA . GLU A 1 195 ? -8.773 14.758 9.036 1.00 98.12 195 GLU A CA 1
ATOM 1574 C C . GLU A 1 195 ? -8.435 15.605 7.806 1.00 98.12 195 GLU A C 1
ATOM 1576 O O . GLU A 1 195 ? -9.296 15.804 6.950 1.00 98.12 195 GLU A O 1
ATOM 1581 N N . TRP A 1 196 ? -7.177 16.033 7.656 1.00 98.38 196 TRP A N 1
ATOM 1582 C CA . TRP A 1 196 ? -6.740 16.704 6.433 1.00 98.38 196 TRP A CA 1
ATOM 1583 C C . TRP A 1 196 ? -6.904 15.783 5.222 1.00 98.38 196 TRP A C 1
ATOM 1585 O O . TRP A 1 196 ? -7.426 16.218 4.198 1.00 98.38 196 TRP A O 1
ATOM 1595 N N . HIS A 1 197 ? -6.532 14.502 5.340 1.00 98.56 197 HIS A N 1
ATOM 1596 C CA . HIS A 1 197 ? -6.736 13.537 4.260 1.00 98.56 197 HIS A CA 1
ATOM 1597 C C . HIS A 1 197 ? -8.214 13.360 3.912 1.00 98.56 197 HIS A C 1
ATOM 1599 O O . HIS A 1 197 ? -8.546 13.382 2.729 1.00 98.56 197 HIS A O 1
ATOM 1605 N N . ARG A 1 198 ? -9.106 13.246 4.907 1.00 98.50 198 ARG A N 1
ATOM 1606 C CA . ARG A 1 198 ? -10.556 13.146 4.667 1.00 98.50 198 ARG A CA 1
ATOM 1607 C C . ARG A 1 198 ? -11.093 14.378 3.942 1.00 98.50 198 ARG A C 1
ATOM 1609 O O . ARG A 1 198 ? -11.791 14.238 2.942 1.00 98.50 198 ARG A O 1
ATOM 1616 N N . GLN A 1 199 ? -10.743 15.578 4.402 1.00 98.25 199 GLN A N 1
ATOM 1617 C CA . GLN A 1 199 ? -11.183 16.828 3.773 1.00 98.25 199 GLN A CA 1
ATOM 1618 C C . GLN A 1 199 ? -10.637 16.972 2.352 1.00 98.25 199 GLN A C 1
ATOM 1620 O O . GLN A 1 199 ? -11.403 17.237 1.428 1.00 98.25 199 GLN A O 1
ATOM 1625 N N . HIS A 1 200 ? -9.338 16.726 2.166 1.00 98.56 200 HIS A N 1
ATOM 1626 C CA . HIS A 1 200 ? -8.695 16.783 0.859 1.00 98.56 200 HIS A CA 1
ATOM 1627 C C . HIS A 1 200 ? -9.280 15.755 -0.111 1.00 98.56 200 HIS A C 1
ATOM 1629 O O . HIS A 1 200 ? -9.493 16.079 -1.268 1.00 98.56 200 HIS A O 1
ATOM 1635 N N . LEU A 1 201 ? -9.570 14.528 0.328 1.00 98.56 201 LEU A N 1
ATOM 1636 C CA . LEU A 1 201 ? -10.171 13.517 -0.541 1.00 98.56 201 LEU A CA 1
ATOM 1637 C C . LEU A 1 201 ? -11.620 13.855 -0.896 1.00 98.56 201 LEU A C 1
ATOM 1639 O O . LEU A 1 201 ? -12.001 13.642 -2.040 1.00 98.56 201 LEU A O 1
ATOM 1643 N N . ARG A 1 202 ? -12.418 14.412 0.025 1.00 98.44 202 ARG A N 1
ATOM 1644 C CA . ARG A 1 202 ? -13.801 14.844 -0.260 1.00 98.44 202 ARG A CA 1
ATOM 1645 C C . ARG A 1 202 ? -13.842 15.988 -1.266 1.00 98.44 202 ARG A C 1
ATOM 1647 O O . ARG A 1 202 ? -14.538 15.894 -2.277 1.00 98.44 202 ARG A O 1
ATOM 1654 N N . ASP A 1 203 ? -13.087 17.046 -0.991 1.00 98.31 203 ASP A N 1
ATOM 1655 C CA . ASP A 1 203 ? -12.983 18.219 -1.852 1.00 98.31 203 ASP A CA 1
ATOM 1656 C C . ASP A 1 203 ? -11.558 18.794 -1.814 1.00 98.31 203 ASP A C 1
ATOM 1658 O O . ASP A 1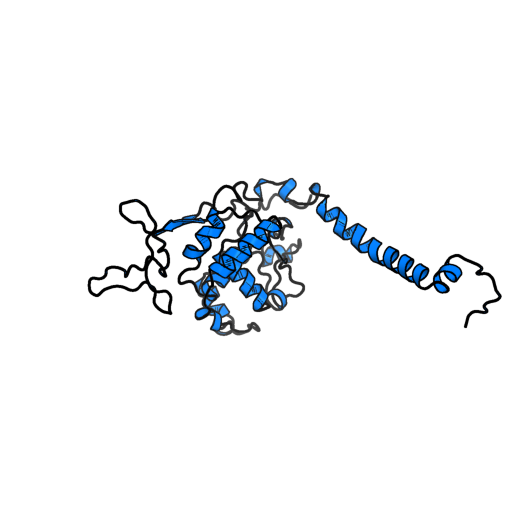 203 ? -11.240 19.642 -0.973 1.00 98.31 203 ASP A O 1
ATOM 1662 N N . PRO A 1 204 ? -10.685 18.383 -2.754 1.00 98.44 204 PRO A N 1
ATOM 1663 C CA . PRO A 1 204 ? -9.309 18.861 -2.791 1.00 98.44 204 PRO A CA 1
ATOM 1664 C C . PRO A 1 204 ? -9.207 20.384 -2.886 1.00 98.44 204 PRO A C 1
ATOM 1666 O O . PRO A 1 204 ? -8.273 20.966 -2.336 1.00 98.44 204 PRO A O 1
ATOM 1669 N N . ARG A 1 205 ? -10.175 21.039 -3.549 1.00 98.38 205 ARG A N 1
ATOM 1670 C CA . ARG A 1 205 ? -10.167 22.493 -3.752 1.00 98.38 205 ARG A CA 1
ATOM 1671 C C . ARG A 1 205 ? -10.583 23.269 -2.504 1.00 98.38 205 ARG A C 1
ATOM 1673 O O . ARG A 1 205 ? -10.262 24.449 -2.406 1.00 98.38 205 ARG A O 1
ATOM 1680 N N . ALA A 1 206 ? -11.224 22.621 -1.530 1.00 97.62 206 ALA A N 1
ATOM 1681 C CA . ALA A 1 206 ? -11.556 23.251 -0.254 1.00 97.62 206 ALA A CA 1
ATOM 1682 C C . ALA A 1 206 ? -10.313 23.520 0.611 1.00 97.62 206 ALA A C 1
ATOM 1684 O O . ALA A 1 206 ? -10.296 24.481 1.378 1.00 97.62 206 ALA A O 1
ATOM 1685 N N . VAL A 1 207 ? -9.271 22.691 0.483 1.00 97.25 207 VAL A N 1
ATOM 1686 C CA . VAL A 1 207 ? -8.028 22.809 1.269 1.00 97.25 207 VAL A CA 1
ATOM 1687 C C . VAL A 1 207 ? -6.817 23.237 0.435 1.00 97.25 207 VAL A C 1
ATOM 1689 O O . VAL A 1 207 ? -5.871 23.795 0.984 1.00 97.25 207 VAL A O 1
ATOM 1692 N N . VAL A 1 208 ? -6.843 23.004 -0.880 1.00 97.81 208 VAL A N 1
ATOM 1693 C CA . VAL A 1 208 ? -5.828 23.447 -1.847 1.00 97.81 208 VAL A CA 1
ATOM 1694 C C . VAL A 1 208 ? -6.560 24.038 -3.063 1.00 97.81 208 VAL A C 1
ATOM 1696 O O . VAL A 1 208 ? -6.895 23.292 -3.985 1.00 97.81 208 VAL A O 1
ATOM 1699 N N . PRO A 1 209 ? -6.855 25.353 -3.082 1.00 97.69 209 PRO A N 1
ATOM 1700 C CA . PRO A 1 209 ? -7.716 25.986 -4.093 1.00 97.69 209 PRO A CA 1
ATOM 1701 C C . PRO A 1 209 ? -7.313 25.732 -5.551 1.00 97.69 209 PRO A C 1
ATOM 1703 O O . PRO A 1 209 ? -8.167 25.625 -6.429 1.00 97.69 209 PRO A O 1
ATOM 1706 N N . GLU A 1 210 ? -6.016 25.607 -5.814 1.00 97.69 210 GLU A N 1
ATOM 1707 C CA . GLU A 1 210 ? -5.427 25.350 -7.128 1.00 97.69 210 GLU A CA 1
ATOM 1708 C C . GLU A 1 210 ? -5.360 23.861 -7.512 1.00 97.69 210 GLU A C 1
ATOM 1710 O O . GLU A 1 210 ? -4.828 23.515 -8.570 1.00 97.69 210 GLU A O 1
ATOM 1715 N N . SER A 1 211 ? -5.867 22.963 -6.662 1.00 97.81 211 SER A N 1
ATOM 1716 C CA . SER A 1 211 ? -5.797 21.524 -6.898 1.00 97.81 211 SER A CA 1
ATOM 1717 C C . SER A 1 211 ? -6.582 21.117 -8.142 1.00 97.81 211 SER A C 1
ATOM 1719 O O . SER A 1 211 ? -7.763 21.421 -8.300 1.00 97.81 211 SER A O 1
ATOM 1721 N N . VAL A 1 212 ? -5.926 20.344 -9.006 1.00 97.75 212 VAL A N 1
ATOM 1722 C CA . VAL A 1 212 ? -6.548 19.692 -10.169 1.00 97.75 212 VAL A CA 1
ATOM 1723 C C . VAL A 1 212 ? -7.047 18.278 -9.848 1.00 97.75 212 VAL A C 1
ATOM 1725 O O . VAL A 1 212 ? -7.521 17.573 -10.737 1.00 97.75 212 VAL A O 1
ATOM 1728 N N . MET A 1 213 ? -6.917 17.835 -8.592 1.00 98.44 213 MET A N 1
ATOM 1729 C CA . MET A 1 213 ? -7.340 16.505 -8.162 1.00 98.44 213 MET A CA 1
ATOM 1730 C C . MET A 1 213 ? -8.882 16.400 -8.142 1.00 98.44 213 MET A C 1
ATOM 1732 O O . MET A 1 213 ? -9.559 17.331 -7.682 1.00 98.44 213 MET A O 1
ATOM 1736 N N . PRO A 1 214 ? -9.466 15.285 -8.623 1.00 98.38 214 PRO A N 1
ATOM 1737 C CA . PRO A 1 214 ? -10.887 14.987 -8.438 1.00 98.38 214 PRO A CA 1
ATOM 1738 C C . PRO A 1 214 ? -11.250 14.813 -6.956 1.00 98.38 214 PRO A C 1
ATOM 1740 O O . PRO A 1 214 ? -10.406 14.424 -6.156 1.00 98.38 214 PRO A O 1
ATOM 1743 N N . GLY A 1 215 ? -12.507 15.085 -6.598 1.00 98.31 215 GLY A N 1
ATOM 1744 C CA . GLY A 1 215 ? -13.031 14.743 -5.270 1.00 98.31 215 GLY A CA 1
ATOM 1745 C C . GLY A 1 215 ? -13.585 13.318 -5.257 1.00 98.31 215 GLY A C 1
ATOM 1746 O O . GLY A 1 215 ? -14.149 12.879 -6.257 1.00 98.31 215 GLY A O 1
ATOM 1747 N N . TYR A 1 216 ? -13.450 12.638 -4.121 1.00 98.56 216 TYR A N 1
ATOM 1748 C CA . TYR A 1 216 ? -13.842 11.251 -3.856 1.00 98.56 216 TYR A CA 1
ATOM 1749 C C . TYR A 1 216 ? -14.800 11.140 -2.645 1.00 98.56 216 TYR A C 1
ATOM 1751 O O . TYR A 1 216 ? -14.544 10.354 -1.730 1.00 98.56 216 TYR A O 1
ATOM 1759 N N . PRO A 1 217 ? -15.901 11.920 -2.576 1.00 98.19 217 PRO A N 1
ATOM 1760 C CA . PRO A 1 217 ? -16.796 11.918 -1.413 1.00 98.19 217 PRO A CA 1
ATOM 1761 C C . PRO A 1 217 ? -17.525 10.582 -1.200 1.00 98.19 217 PRO A C 1
ATOM 1763 O O . PRO A 1 217 ? -17.885 10.257 -0.076 1.00 98.19 217 PRO A O 1
ATOM 1766 N N . TRP A 1 218 ? -17.701 9.768 -2.247 1.00 97.81 218 TRP A N 1
ATOM 1767 C CA . TRP A 1 218 ? -18.361 8.458 -2.138 1.00 97.81 218 TRP A CA 1
ATOM 1768 C C . TRP A 1 218 ? -17.622 7.474 -1.226 1.00 97.81 218 TRP A C 1
ATOM 1770 O O . TRP A 1 218 ? -18.230 6.523 -0.745 1.00 97.81 218 TRP A O 1
ATOM 1780 N N . LEU A 1 219 ? -16.332 7.699 -0.956 1.00 97.88 219 LEU A N 1
ATOM 1781 C CA . LEU A 1 219 ? -15.559 6.859 -0.043 1.00 97.88 219 LEU A CA 1
ATOM 1782 C C . LEU A 1 219 ? -16.104 6.902 1.395 1.00 97.88 219 LEU A C 1
ATOM 1784 O O . LEU A 1 219 ? -15.867 5.962 2.152 1.00 97.88 219 LEU A O 1
ATOM 1788 N N . ASP A 1 220 ? -16.835 7.954 1.779 1.00 96.69 220 ASP A N 1
ATOM 1789 C CA . ASP A 1 220 ? -17.467 8.047 3.101 1.00 96.69 220 ASP A CA 1
ATOM 1790 C C . ASP A 1 220 ? -18.600 7.038 3.300 1.00 96.69 220 ASP A C 1
ATOM 1792 O O . ASP A 1 220 ? -18.856 6.623 4.425 1.00 96.69 220 ASP A O 1
ATOM 1796 N N . GLU A 1 221 ? -19.260 6.634 2.218 1.00 93.31 221 GLU A N 1
ATOM 1797 C CA . GLU A 1 221 ? -20.410 5.723 2.239 1.00 93.31 221 GLU A CA 1
ATOM 1798 C C . GLU A 1 221 ? -20.052 4.338 1.685 1.00 93.31 221 GLU A C 1
ATOM 1800 O O . GLU A 1 221 ? -20.898 3.451 1.601 1.00 93.31 221 GLU A O 1
ATOM 1805 N N . GLU A 1 222 ? -18.799 4.132 1.273 1.00 92.06 222 GLU A N 1
ATOM 1806 C CA . GLU A 1 222 ? -18.378 2.863 0.704 1.00 92.06 222 GLU A CA 1
ATOM 1807 C C . GLU A 1 222 ? -18.202 1.794 1.783 1.00 92.06 222 GLU A C 1
ATOM 1809 O O . GLU A 1 222 ? -17.297 1.868 2.622 1.00 92.06 222 GLU A O 1
ATOM 1814 N N . ASP A 1 223 ? -19.009 0.743 1.670 1.00 88.56 223 ASP A N 1
ATOM 1815 C CA . ASP A 1 223 ? -18.918 -0.437 2.516 1.00 88.56 223 ASP A CA 1
ATOM 1816 C C . ASP A 1 223 ? -17.662 -1.270 2.251 1.00 88.56 223 ASP A C 1
ATOM 1818 O O . ASP A 1 223 ? -17.293 -1.597 1.115 1.00 88.56 223 ASP A O 1
ATOM 1822 N N . ILE A 1 224 ? -17.069 -1.747 3.341 1.00 91.81 224 ILE A N 1
ATOM 1823 C CA . ILE A 1 224 ? -15.976 -2.710 3.299 1.00 91.81 224 ILE A CA 1
ATOM 1824 C C . ILE A 1 224 ? -16.509 -4.136 3.459 1.00 91.81 224 ILE A C 1
ATOM 1826 O O . ILE A 1 224 ? -17.361 -4.428 4.295 1.00 91.81 224 ILE A O 1
ATOM 1830 N N . ASN A 1 225 ? -15.956 -5.077 2.684 1.00 90.50 225 ASN A N 1
ATOM 1831 C CA . ASN A 1 225 ? -16.311 -6.495 2.757 1.00 90.50 225 ASN A CA 1
ATOM 1832 C C . ASN A 1 225 ? -15.166 -7.339 3.349 1.00 90.50 225 ASN A C 1
ATOM 1834 O O . ASN A 1 225 ? -14.255 -7.740 2.612 1.00 90.50 225 ASN A O 1
ATOM 1838 N N . PRO A 1 226 ? -15.235 -7.727 4.637 1.00 89.50 226 PRO A N 1
ATOM 1839 C CA . PRO A 1 226 ? -14.157 -8.480 5.267 1.00 89.50 226 PRO A CA 1
ATOM 1840 C C . PRO A 1 226 ? -13.892 -9.839 4.624 1.00 89.50 226 PRO A C 1
ATOM 1842 O O . PRO A 1 226 ? -12.743 -10.234 4.461 1.00 89.50 226 PRO A O 1
ATOM 1845 N N . ARG A 1 227 ? -14.935 -10.543 4.162 1.00 90.19 227 ARG A N 1
ATOM 1846 C CA . ARG A 1 227 ? -14.772 -11.840 3.483 1.00 90.19 227 ARG A CA 1
ATOM 1847 C C . ARG A 1 227 ? -14.006 -11.705 2.170 1.00 90.19 227 ARG A C 1
ATOM 1849 O O . ARG A 1 227 ? -13.243 -12.603 1.815 1.00 90.19 227 ARG A O 1
ATOM 1856 N N . LYS A 1 228 ? -14.222 -10.615 1.426 1.00 94.69 228 LYS A N 1
ATOM 1857 C CA . LYS A 1 228 ? -13.432 -10.308 0.226 1.00 94.69 228 LYS A CA 1
ATOM 1858 C C . LYS A 1 228 ? -11.974 -10.060 0.610 1.00 94.69 228 LYS A C 1
ATOM 1860 O O . LYS A 1 228 ? -11.104 -10.649 -0.024 1.00 94.69 228 LYS A O 1
ATOM 1865 N N . MET A 1 229 ? -11.725 -9.286 1.667 1.00 95.94 229 MET A N 1
ATOM 1866 C CA . MET A 1 229 ? -10.363 -8.997 2.118 1.00 95.94 229 MET A CA 1
ATOM 1867 C C . MET A 1 229 ? -9.623 -10.254 2.590 1.00 95.94 229 MET A C 1
ATOM 1869 O O . MET A 1 229 ? -8.511 -10.512 2.150 1.00 95.94 229 MET A O 1
ATOM 1873 N N . GLN A 1 230 ? -10.271 -11.125 3.364 1.00 95.75 230 GLN A N 1
ATOM 1874 C CA . GLN A 1 230 ? -9.684 -12.405 3.772 1.00 95.75 230 GLN A CA 1
ATOM 1875 C C . GLN A 1 230 ? -9.270 -13.274 2.579 1.00 95.75 230 GLN A C 1
ATOM 1877 O O . GLN A 1 230 ? -8.207 -13.893 2.597 1.00 95.75 230 GLN A O 1
ATOM 1882 N N . ARG A 1 231 ? -10.094 -13.333 1.522 1.00 97.50 231 ARG A N 1
ATOM 1883 C CA . ARG A 1 231 ? -9.718 -14.038 0.285 1.00 97.50 231 ARG A CA 1
ATOM 1884 C C . ARG A 1 231 ? -8.545 -13.360 -0.417 1.00 97.50 231 ARG A C 1
ATOM 1886 O O . ARG A 1 231 ? -7.678 -14.070 -0.916 1.00 97.50 231 ARG A O 1
ATOM 1893 N N . HIS A 1 232 ? -8.513 -12.028 -0.440 1.00 97.69 232 HIS A N 1
ATOM 1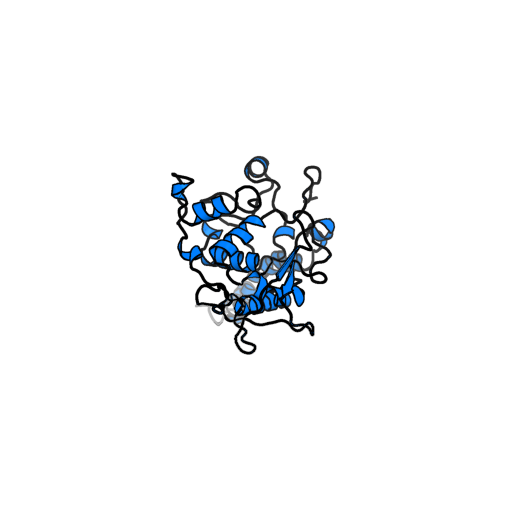894 C CA . HIS A 1 232 ? -7.414 -11.273 -1.036 1.00 97.69 232 HIS A CA 1
ATOM 1895 C C . HIS A 1 232 ? -6.093 -11.552 -0.300 1.00 97.69 232 HIS A C 1
ATOM 1897 O O . HIS A 1 232 ? -5.134 -11.993 -0.926 1.00 97.69 232 HIS A O 1
ATOM 1903 N N . MET A 1 233 ? -6.073 -11.444 1.030 1.00 98.06 233 MET A N 1
ATOM 1904 C CA . MET A 1 233 ? -4.901 -11.752 1.857 1.00 98.06 233 MET A CA 1
ATOM 1905 C C . MET A 1 233 ? -4.426 -13.202 1.679 1.00 98.06 233 MET A C 1
ATOM 1907 O O . MET A 1 233 ? -3.230 -13.445 1.551 1.00 98.06 233 MET A O 1
ATOM 1911 N N . LYS A 1 234 ? -5.345 -14.178 1.585 1.00 98.25 234 LYS A N 1
ATOM 1912 C CA . LYS A 1 234 ? -4.996 -15.577 1.264 1.00 98.25 234 LYS A CA 1
ATOM 1913 C C . LYS A 1 234 ? -4.354 -15.719 -0.120 1.00 98.25 234 LYS A C 1
ATOM 1915 O O . LYS A 1 234 ? -3.431 -16.515 -0.274 1.00 98.25 234 LYS A O 1
ATOM 1920 N N . GLY A 1 235 ? -4.830 -14.962 -1.110 1.00 98.19 235 GLY A N 1
ATOM 1921 C CA . GLY A 1 235 ? -4.241 -14.911 -2.449 1.00 98.19 235 GLY A CA 1
ATOM 1922 C C . GLY A 1 235 ? -2.830 -14.322 -2.440 1.00 98.19 235 GLY A C 1
ATOM 1923 O O . GLY A 1 235 ? -1.919 -14.928 -2.994 1.00 98.19 235 GLY A O 1
ATOM 1924 N N . LEU A 1 236 ? -2.630 -13.203 -1.739 1.00 98.31 236 LEU A N 1
ATOM 1925 C CA . LEU A 1 236 ? -1.309 -12.596 -1.546 1.00 98.31 236 LEU A CA 1
ATOM 1926 C C . LEU A 1 236 ? -0.351 -13.538 -0.808 1.00 98.31 236 LEU A C 1
ATOM 1928 O O . LEU A 1 236 ? 0.813 -13.672 -1.181 1.00 98.31 236 LEU A O 1
ATOM 1932 N N . ARG A 1 237 ? -0.855 -14.272 0.187 1.00 97.75 237 ARG A N 1
ATOM 1933 C CA . ARG A 1 237 ? -0.077 -15.299 0.881 1.00 97.75 237 ARG A CA 1
ATOM 1934 C C . ARG A 1 237 ? 0.394 -16.411 -0.049 1.00 97.75 237 ARG A C 1
ATOM 1936 O O . ARG A 1 237 ? 1.530 -16.856 0.063 1.00 97.75 237 ARG A O 1
ATOM 1943 N N . ALA A 1 238 ? -0.446 -16.834 -0.992 1.00 97.88 238 ALA A N 1
ATOM 1944 C CA . ALA A 1 238 ? -0.083 -17.865 -1.961 1.00 97.88 238 ALA A CA 1
ATOM 1945 C C . ALA A 1 238 ? 1.058 -17.442 -2.908 1.00 97.88 238 ALA A C 1
ATOM 1947 O O . ALA A 1 238 ? 1.739 -18.313 -3.443 1.00 97.88 238 ALA A O 1
ATOM 1948 N N . ILE A 1 239 ? 1.283 -16.136 -3.097 1.00 96.25 239 ILE A N 1
ATOM 1949 C CA . ILE A 1 239 ? 2.373 -15.595 -3.928 1.00 96.25 239 ILE A CA 1
ATOM 1950 C C . ILE A 1 239 ? 3.576 -15.094 -3.113 1.00 96.25 239 ILE A C 1
ATOM 1952 O O . ILE A 1 239 ? 4.500 -14.534 -3.693 1.00 96.25 239 ILE A O 1
ATOM 1956 N N . GLY A 1 240 ? 3.593 -15.323 -1.794 1.00 94.94 240 GLY A N 1
ATOM 1957 C CA . GLY A 1 240 ? 4.763 -15.086 -0.941 1.00 94.94 240 GLY A CA 1
ATOM 1958 C C . GLY A 1 240 ? 4.637 -13.958 0.084 1.00 94.94 240 GLY A C 1
ATOM 1959 O O . GLY A 1 240 ? 5.573 -13.762 0.854 1.00 94.94 240 GLY A O 1
ATOM 1960 N N . VAL A 1 241 ? 3.508 -13.242 0.161 1.00 97.25 241 VAL A N 1
ATOM 1961 C CA . VAL A 1 241 ? 3.310 -12.219 1.204 1.00 97.25 241 VAL A CA 1
ATOM 1962 C C . VAL A 1 241 ? 3.089 -12.902 2.569 1.00 97.25 241 VAL A C 1
ATOM 1964 O O . VAL A 1 241 ? 2.154 -13.696 2.699 1.00 97.25 241 VAL A O 1
ATOM 1967 N N . PRO A 1 242 ? 3.899 -12.620 3.607 1.00 96.50 242 PRO A N 1
ATOM 1968 C CA . PRO A 1 242 ? 3.908 -13.382 4.859 1.00 96.50 242 PRO A CA 1
ATOM 1969 C C . PRO A 1 242 ? 2.756 -12.998 5.806 1.00 96.50 242 PRO A C 1
ATOM 1971 O O . PRO A 1 242 ? 2.972 -12.455 6.884 1.00 96.50 242 PRO A O 1
ATOM 1974 N N . TYR A 1 243 ? 1.512 -13.281 5.416 1.00 97.50 243 TYR A N 1
ATOM 1975 C CA . TYR A 1 243 ? 0.356 -13.174 6.311 1.00 97.50 243 TYR A CA 1
ATOM 1976 C C . TYR A 1 243 ? 0.226 -14.407 7.211 1.00 97.50 243 TYR A C 1
ATOM 1978 O O . TYR A 1 243 ? 0.124 -15.535 6.713 1.00 97.50 243 TYR A O 1
ATOM 1986 N N . SER A 1 244 ? 0.136 -14.193 8.525 1.00 96.00 244 SER A N 1
ATOM 1987 C CA . SER A 1 244 ? -0.257 -15.240 9.473 1.00 96.00 244 SER A CA 1
ATOM 1988 C C . SER A 1 244 ? -1.761 -15.541 9.366 1.00 96.00 244 SER A C 1
ATOM 1990 O O . SER A 1 244 ? -2.537 -14.751 8.817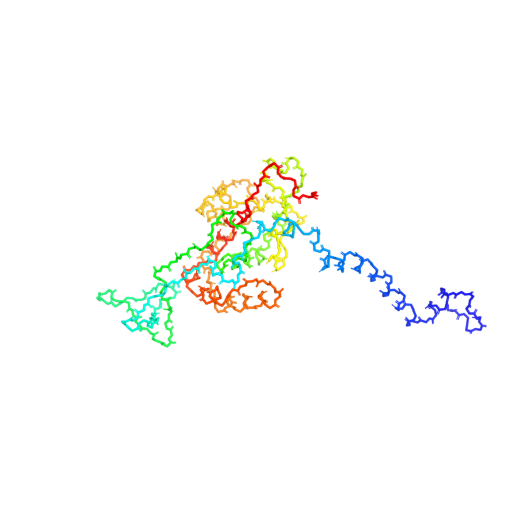 1.00 96.00 244 SER A O 1
ATOM 1992 N N . ASP A 1 245 ? -2.209 -16.684 9.895 1.00 94.75 245 ASP A N 1
ATOM 1993 C CA . ASP A 1 245 ? -3.651 -16.961 10.002 1.00 94.75 245 ASP A CA 1
ATOM 1994 C C . ASP A 1 245 ? -4.351 -15.927 10.899 1.00 94.75 245 ASP A C 1
ATOM 1996 O O . ASP A 1 245 ? -5.447 -15.471 10.578 1.00 94.75 245 ASP A O 1
ATOM 2000 N N . ALA A 1 246 ? -3.668 -15.470 11.954 1.00 93.06 246 ALA A N 1
ATOM 2001 C CA . ALA A 1 246 ? -4.167 -14.431 12.845 1.00 93.06 246 ALA A CA 1
ATOM 2002 C C . ALA A 1 246 ? -4.381 -13.087 12.123 1.00 93.06 246 ALA A C 1
ATOM 2004 O O . ALA A 1 246 ? -5.394 -12.436 12.370 1.00 93.06 246 ALA A O 1
ATOM 2005 N N . ASP A 1 247 ? -3.507 -12.697 11.185 1.00 94.88 247 ASP A N 1
ATOM 2006 C CA . ASP A 1 247 ? -3.701 -11.480 10.376 1.00 94.88 247 ASP A CA 1
ATOM 2007 C C . ASP A 1 247 ? -4.972 -11.564 9.523 1.00 94.88 247 ASP A C 1
ATOM 2009 O O . ASP A 1 247 ? -5.753 -10.613 9.432 1.00 94.88 247 ASP A O 1
ATOM 2013 N N . ILE A 1 248 ? -5.194 -12.721 8.897 1.00 94.94 248 ILE A N 1
ATOM 2014 C CA . ILE A 1 248 ? -6.359 -12.960 8.041 1.00 94.94 248 ILE A CA 1
ATOM 2015 C C . ILE A 1 248 ? -7.641 -12.996 8.881 1.00 94.94 248 ILE A C 1
ATOM 2017 O O . ILE A 1 248 ? -8.664 -12.432 8.486 1.00 94.94 248 ILE A O 1
ATOM 2021 N N . ASP A 1 249 ? -7.616 -13.625 10.051 1.00 90.56 249 ASP A N 1
ATOM 2022 C CA . ASP A 1 249 ? -8.783 -13.708 10.929 1.00 90.56 249 ASP A CA 1
ATOM 2023 C C . ASP A 1 249 ? -9.113 -12.356 11.584 1.00 90.56 249 ASP A C 1
ATOM 2025 O O . ASP A 1 249 ? -10.291 -12.004 11.729 1.00 90.56 249 ASP A O 1
ATOM 2029 N N . ALA A 1 250 ? -8.095 -11.540 11.877 1.00 89.62 250 ALA A N 1
ATOM 2030 C CA . ALA A 1 250 ? -8.243 -10.178 12.389 1.00 89.62 250 ALA A CA 1
ATOM 2031 C C . ALA A 1 250 ? -8.960 -9.232 11.408 1.00 89.62 250 ALA A C 1
ATOM 2033 O O . ALA A 1 250 ? -9.581 -8.261 11.844 1.00 89.62 250 ALA A O 1
ATOM 2034 N N . ALA A 1 251 ? -8.951 -9.522 10.100 1.00 90.69 251 ALA A N 1
ATOM 2035 C CA . ALA A 1 251 ? -9.576 -8.674 9.082 1.00 90.69 251 ALA A CA 1
ATOM 2036 C C . ALA A 1 251 ? -11.059 -8.371 9.362 1.00 90.69 251 ALA A C 1
ATOM 2038 O O . ALA A 1 251 ? -11.527 -7.280 9.059 1.00 90.69 251 ALA A O 1
ATOM 2039 N N . THR A 1 252 ? -11.808 -9.302 9.965 1.00 86.00 252 THR A N 1
ATOM 2040 C CA . THR A 1 252 ? -13.226 -9.054 10.289 1.00 86.00 252 THR A CA 1
ATOM 2041 C C . THR A 1 252 ? -13.386 -7.956 11.334 1.00 86.00 252 THR A C 1
ATOM 2043 O O . THR A 1 252 ? -14.212 -7.069 11.141 1.00 86.00 252 THR A O 1
ATOM 2046 N N . GLY A 1 253 ? -12.587 -7.986 12.402 1.00 85.56 253 GLY A N 1
ATOM 2047 C CA . GLY A 1 253 ? -12.621 -6.958 13.441 1.00 85.56 253 GLY A CA 1
ATOM 2048 C C . GLY A 1 253 ? -12.069 -5.616 12.966 1.00 85.56 253 GLY A C 1
ATOM 2049 O O . GLY A 1 253 ? -12.675 -4.580 13.216 1.00 85.56 253 GLY A O 1
ATOM 2050 N N . LEU A 1 254 ? -10.955 -5.628 12.225 1.00 89.19 254 LEU A N 1
ATOM 2051 C CA . LEU A 1 254 ? -10.288 -4.402 11.763 1.00 89.19 254 LEU A CA 1
ATOM 2052 C C . LEU A 1 254 ? -11.116 -3.585 10.765 1.00 89.19 254 LEU A C 1
ATOM 2054 O O . LEU A 1 254 ? -10.953 -2.370 10.687 1.00 89.19 254 LEU A O 1
ATOM 2058 N N . LEU A 1 255 ? -11.971 -4.252 9.993 1.00 91.31 255 LEU A N 1
ATOM 2059 C CA . LEU A 1 255 ? -12.768 -3.627 8.938 1.00 91.31 255 LEU A CA 1
ATOM 2060 C C . LEU A 1 255 ? -14.201 -3.309 9.373 1.00 91.31 255 LEU A C 1
ATOM 2062 O O . LEU A 1 255 ? -14.930 -2.644 8.641 1.00 91.31 255 LEU A O 1
ATOM 2066 N N . HIS A 1 256 ? -14.640 -3.803 10.529 1.00 86.88 256 HIS A N 1
ATOM 2067 C CA . HIS A 1 256 ? -16.009 -3.597 10.975 1.00 86.88 256 HIS A CA 1
ATOM 2068 C C . HIS A 1 256 ? -16.280 -2.114 11.280 1.00 86.88 256 HIS A C 1
ATOM 2070 O O . HIS A 1 256 ? -15.523 -1.475 12.010 1.00 86.88 256 HIS A O 1
ATOM 2076 N N . GLY A 1 257 ? -17.359 -1.573 10.705 1.00 85.31 257 GLY A N 1
ATOM 2077 C CA . GLY A 1 257 ? -17.742 -0.165 10.860 1.00 85.31 257 GLY A CA 1
ATOM 2078 C C . GLY A 1 257 ? -16.775 0.826 10.202 1.00 85.31 257 GLY A C 1
ATOM 2079 O O . GLY A 1 257 ? -16.843 2.015 10.494 1.00 85.31 257 GLY A O 1
ATOM 2080 N N . LYS A 1 258 ? -15.848 0.349 9.360 1.00 92.31 258 LYS A N 1
ATOM 2081 C CA . LYS A 1 258 ? -14.927 1.187 8.587 1.00 92.31 258 LYS A CA 1
ATOM 2082 C C . LYS A 1 258 ? -15.475 1.435 7.191 1.00 92.31 258 LYS A C 1
ATOM 2084 O O . LYS A 1 258 ? -16.052 0.538 6.581 1.00 92.31 258 LYS A O 1
ATOM 2089 N N . THR A 1 259 ? -15.228 2.638 6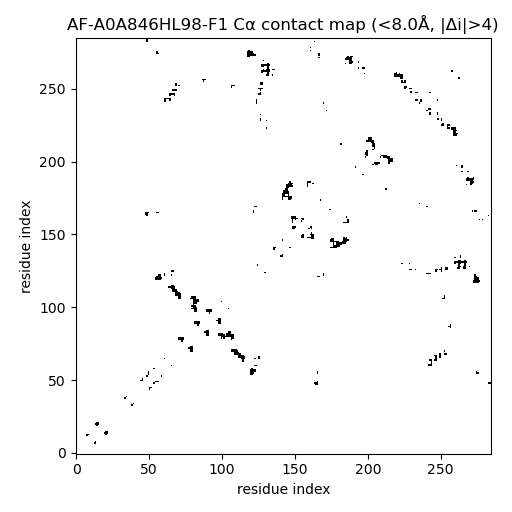.692 1.00 96.06 259 THR A N 1
ATOM 2090 C CA . THR A 1 259 ? -15.618 3.077 5.349 1.00 96.06 259 THR A CA 1
ATOM 2091 C C . THR A 1 259 ? -14.432 3.013 4.391 1.00 96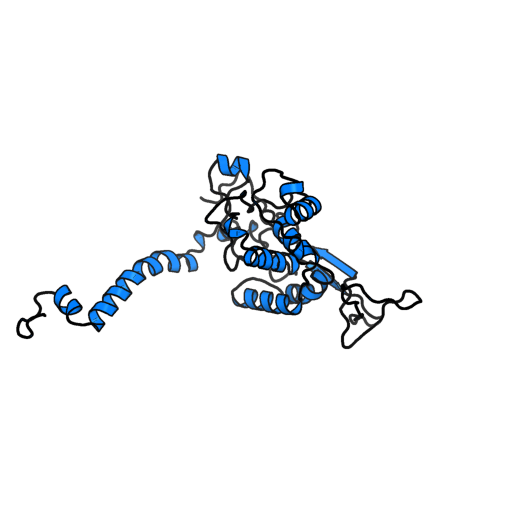.06 259 THR A C 1
ATOM 2093 O O . THR A 1 259 ? -13.271 2.938 4.815 1.00 96.06 259 THR A O 1
ATOM 2096 N N . GLY A 1 260 ? -14.692 3.099 3.086 1.00 97.19 260 GLY A N 1
ATOM 2097 C CA . GLY A 1 260 ? -13.635 3.247 2.082 1.00 97.19 260 GLY A CA 1
ATOM 2098 C C . GLY A 1 260 ? -12.693 4.424 2.369 1.00 97.19 260 GLY A C 1
ATOM 2099 O O . GLY A 1 260 ? -11.487 4.318 2.139 1.00 97.19 260 GLY A O 1
ATOM 2100 N N . MET A 1 261 ? -13.207 5.511 2.951 1.00 98.25 261 MET A N 1
ATOM 2101 C CA . MET A 1 261 ? -12.421 6.677 3.356 1.00 98.25 261 MET A CA 1
ATOM 2102 C C . MET A 1 261 ? -11.441 6.330 4.481 1.00 98.25 261 MET A C 1
ATOM 2104 O O . MET A 1 261 ? -10.261 6.662 4.387 1.00 98.25 261 MET A O 1
ATOM 2108 N N . ASP A 1 262 ? -11.891 5.616 5.516 1.00 98.00 262 ASP A N 1
ATOM 2109 C CA . ASP A 1 262 ? -11.005 5.161 6.594 1.00 98.00 262 ASP A CA 1
ATOM 2110 C C . ASP A 1 262 ? -9.899 4.240 6.071 1.00 98.00 262 ASP A C 1
ATOM 2112 O O . ASP A 1 262 ? -8.744 4.356 6.484 1.00 98.00 262 ASP A O 1
ATOM 2116 N N . ALA A 1 263 ? -10.240 3.350 5.136 1.00 98.31 263 ALA A N 1
ATOM 2117 C CA . ALA A 1 263 ? -9.274 2.472 4.493 1.00 98.31 263 ALA A CA 1
ATOM 2118 C C . ALA A 1 263 ? -8.238 3.256 3.679 1.00 98.31 263 ALA A C 1
ATOM 2120 O O . ALA A 1 263 ? -7.036 3.027 3.828 1.00 98.31 263 ALA A O 1
ATOM 2121 N N . MET A 1 264 ? -8.686 4.210 2.855 1.00 98.50 264 MET A N 1
ATOM 2122 C CA . MET A 1 264 ? -7.801 5.071 2.068 1.00 98.50 264 MET A CA 1
ATOM 2123 C C . MET A 1 264 ? -6.835 5.842 2.968 1.00 98.50 264 MET A C 1
ATOM 2125 O O . MET A 1 264 ? -5.632 5.836 2.724 1.00 98.50 264 MET A O 1
ATOM 2129 N N . VAL A 1 265 ? -7.340 6.467 4.033 1.00 98.62 265 VAL A N 1
ATOM 2130 C CA . VAL A 1 265 ? -6.503 7.205 4.985 1.00 98.62 265 VAL A CA 1
ATOM 2131 C C . VAL A 1 265 ? -5.488 6.276 5.652 1.00 98.62 265 VAL A C 1
ATOM 2133 O O . VAL A 1 265 ? -4.309 6.618 5.699 1.00 98.62 265 VAL A O 1
ATOM 2136 N N . ALA A 1 266 ? -5.899 5.081 6.092 1.00 98.19 266 ALA A N 1
ATOM 2137 C CA . ALA A 1 266 ? -4.984 4.103 6.681 1.00 98.19 266 ALA A CA 1
ATOM 2138 C C . ALA A 1 266 ? -3.846 3.720 5.719 1.00 98.19 266 ALA A C 1
ATOM 2140 O O . ALA A 1 266 ? -2.684 3.688 6.123 1.00 98.19 266 ALA A O 1
ATOM 2141 N N . TYR A 1 267 ? -4.160 3.492 4.438 1.00 98.56 267 TYR A N 1
ATOM 2142 C CA . TYR A 1 267 ? -3.148 3.236 3.412 1.00 98.56 267 TYR A CA 1
ATOM 2143 C C . TYR A 1 267 ? -2.203 4.427 3.232 1.00 98.56 267 TYR A C 1
ATOM 2145 O O . TYR A 1 267 ? -0.992 4.259 3.300 1.00 98.56 267 TYR A O 1
ATOM 2153 N N . LEU A 1 268 ? -2.725 5.643 3.060 1.00 98.50 268 LEU A N 1
ATOM 2154 C CA . LEU A 1 268 ? -1.894 6.837 2.868 1.00 98.50 268 LEU A CA 1
ATOM 2155 C C . LEU A 1 268 ? -0.962 7.099 4.061 1.00 98.50 268 LEU A C 1
ATOM 2157 O O . LEU A 1 268 ? 0.185 7.506 3.865 1.00 98.50 268 LEU A O 1
ATOM 2161 N N . GLN A 1 269 ? -1.423 6.810 5.279 1.00 98.06 269 GLN A N 1
ATOM 2162 C CA . GLN A 1 269 ? -0.644 7.004 6.500 1.00 98.06 269 GLN A CA 1
ATOM 2163 C C . GLN A 1 269 ? 0.497 5.998 6.682 1.00 98.06 269 GLN A C 1
ATOM 2165 O O . GLN A 1 269 ? 1.462 6.297 7.387 1.00 98.06 269 GLN A O 1
ATOM 2170 N N . VAL A 1 270 ? 0.443 4.821 6.048 1.00 97.38 270 VAL A N 1
ATOM 2171 C CA . VAL A 1 270 ? 1.530 3.832 6.155 1.00 97.38 270 VAL A CA 1
ATOM 2172 C C . VAL A 1 270 ? 2.664 4.085 5.151 1.00 97.38 270 VAL A C 1
ATOM 2174 O O . VAL A 1 270 ? 3.771 3.570 5.317 1.00 97.38 270 VAL A O 1
ATOM 2177 N N . LEU A 1 271 ? 2.431 4.908 4.123 1.00 97.38 271 LEU A N 1
ATOM 2178 C CA . LEU A 1 271 ? 3.387 5.111 3.034 1.00 97.38 271 LEU A CA 1
ATOM 2179 C C . LEU A 1 271 ? 4.694 5.747 3.513 1.00 97.38 271 LEU A C 1
ATOM 2181 O O . LEU A 1 271 ? 4.742 6.917 3.899 1.00 97.38 271 LEU A O 1
ATOM 2185 N N . GLY A 1 272 ? 5.767 4.960 3.441 1.00 94.75 272 GLY A N 1
ATOM 2186 C CA . GLY A 1 272 ? 7.122 5.392 3.770 1.00 94.75 272 GLY A CA 1
ATOM 2187 C C . GLY A 1 272 ? 7.442 5.436 5.260 1.00 94.75 272 GLY A C 1
ATOM 2188 O O . GLY A 1 272 ? 8.512 5.930 5.605 1.00 94.75 272 GLY A O 1
ATOM 2189 N N . THR A 1 273 ? 6.559 4.925 6.125 1.00 94.75 273 THR A N 1
ATOM 2190 C CA . THR A 1 273 ? 6.776 4.875 7.585 1.00 94.75 273 THR A CA 1
ATOM 2191 C C . THR A 1 273 ? 7.422 3.575 8.049 1.00 94.75 273 THR A C 1
ATOM 2193 O O . THR A 1 273 ? 7.808 3.456 9.213 1.00 94.75 273 THR A O 1
ATOM 2196 N N . MET A 1 274 ? 7.515 2.582 7.159 1.00 92.88 274 MET A N 1
ATOM 2197 C CA . MET A 1 274 ? 7.785 1.219 7.584 1.00 92.88 274 MET A CA 1
ATOM 2198 C C . MET A 1 274 ? 9.236 0.976 8.010 1.00 92.88 274 MET A C 1
ATOM 2200 O O . MET A 1 274 ? 9.479 0.421 9.079 1.00 92.88 274 MET A O 1
ATOM 2204 N N . ALA A 1 275 ? 10.197 1.419 7.200 1.00 86.38 275 ALA A N 1
ATOM 2205 C CA . ALA A 1 275 ? 11.618 1.264 7.483 1.00 86.38 275 ALA A CA 1
ATOM 2206 C C . ALA A 1 275 ? 12.181 2.499 8.194 1.00 86.38 275 ALA A C 1
ATOM 2208 O O . ALA A 1 275 ? 11.906 3.639 7.810 1.00 86.38 275 ALA A O 1
ATOM 2209 N N . LYS A 1 276 ? 13.025 2.277 9.207 1.00 85.38 276 LYS A N 1
ATOM 2210 C CA . LYS A 1 276 ? 13.832 3.343 9.802 1.00 85.38 276 LYS A CA 1
ATOM 2211 C C . LYS A 1 276 ? 15.067 3.573 8.937 1.00 85.38 276 LYS A C 1
ATOM 2213 O O . LYS A 1 276 ? 15.985 2.761 8.927 1.00 85.38 276 LYS A O 1
ATOM 2218 N N . LEU A 1 277 ? 15.081 4.692 8.226 1.00 85.56 277 LEU A N 1
ATOM 2219 C CA . LEU A 1 277 ? 16.153 5.031 7.294 1.00 85.56 277 LEU A CA 1
ATOM 2220 C C . LEU A 1 277 ? 17.175 5.940 7.972 1.00 85.56 277 LEU A C 1
ATOM 2222 O O . LEU A 1 277 ? 16.815 6.992 8.504 1.00 85.56 277 LEU A O 1
ATOM 2226 N N . ASP A 1 278 ? 18.442 5.530 7.950 1.00 81.50 278 ASP A N 1
ATOM 2227 C CA . ASP A 1 278 ? 19.555 6.329 8.455 1.00 81.50 278 ASP A CA 1
ATOM 2228 C C . ASP A 1 278 ? 20.080 7.259 7.344 1.00 81.50 278 ASP A C 1
ATOM 2230 O O . ASP A 1 278 ? 20.545 6.774 6.309 1.00 81.50 278 ASP A O 1
ATOM 2234 N N . PRO A 1 279 ? 20.051 8.594 7.529 1.00 77.25 279 PRO A N 1
ATOM 2235 C CA . PRO A 1 279 ? 20.604 9.543 6.564 1.00 77.25 279 PRO A CA 1
ATOM 2236 C C . PRO A 1 279 ? 22.101 9.357 6.266 1.00 77.25 279 PRO A C 1
ATOM 2238 O O . PRO A 1 279 ? 22.574 9.862 5.248 1.00 77.25 279 PRO A O 1
ATOM 2241 N N . GLY A 1 280 ? 22.847 8.699 7.159 1.00 80.25 280 GLY A N 1
ATOM 2242 C CA . GLY A 1 280 ? 24.272 8.409 7.011 1.00 80.25 280 GLY A CA 1
ATOM 2243 C C . GLY A 1 280 ? 24.582 7.130 6.230 1.00 80.25 280 GLY A C 1
ATOM 2244 O O . GLY A 1 280 ? 25.744 6.910 5.888 1.00 80.25 280 GLY A O 1
ATOM 2245 N N . VAL A 1 281 ? 23.579 6.299 5.930 1.00 82.50 281 VAL A N 1
ATOM 2246 C CA . VAL A 1 281 ? 23.759 5.023 5.226 1.00 82.50 281 VAL A CA 1
ATOM 2247 C C . VAL A 1 281 ? 23.394 5.168 3.752 1.00 82.50 281 VAL A C 1
ATOM 2249 O O . VAL A 1 281 ? 22.336 5.676 3.379 1.00 82.50 281 VAL A O 1
ATOM 2252 N N . VAL A 1 282 ? 24.282 4.684 2.884 1.00 82.38 282 VAL A N 1
ATOM 2253 C CA . VAL A 1 282 ? 24.018 4.562 1.449 1.00 82.38 282 VAL A CA 1
ATOM 2254 C C . VAL A 1 282 ? 23.500 3.153 1.183 1.00 82.38 282 VAL A C 1
ATOM 2256 O O . VAL A 1 282 ? 24.268 2.205 1.101 1.00 82.38 282 VAL A O 1
ATOM 2259 N N . TYR A 1 283 ? 22.185 3.014 1.032 1.00 80.19 283 TYR A N 1
ATOM 2260 C CA . TYR A 1 283 ? 21.518 1.725 0.812 1.00 80.19 283 TYR A CA 1
ATOM 2261 C C . TYR A 1 283 ? 21.683 1.160 -0.614 1.00 80.19 283 TYR A C 1
ATOM 2263 O O . TYR A 1 283 ? 21.187 0.078 -0.901 1.00 80.19 283 TYR A O 1
ATOM 2271 N N . ARG A 1 284 ? 22.360 1.884 -1.517 1.00 69.31 284 ARG A N 1
ATOM 2272 C CA . ARG A 1 284 ? 22.576 1.493 -2.926 1.00 69.31 284 ARG A CA 1
ATOM 2273 C C . ARG A 1 284 ? 23.914 0.822 -3.220 1.00 69.31 284 ARG A C 1
ATOM 2275 O O . ARG A 1 284 ? 24.063 0.260 -4.303 1.00 69.31 284 ARG A O 1
ATOM 2282 N N . GLU A 1 285 ? 24.880 0.958 -2.322 1.00 61.66 285 GLU A N 1
ATOM 2283 C CA . GLU A 1 285 ? 26.250 0.447 -2.471 1.00 61.66 285 GLU A CA 1
ATOM 2284 C C . GLU A 1 285 ? 26.493 -0.713 -1.531 1.00 61.66 285 GLU A C 1
ATOM 2286 O O . GLU A 1 285 ? 27.434 -1.496 -1.793 1.00 61.66 285 GLU A O 1
#

Secondary structure (DSSP, 8-state):
---TTSPP-SHHHHHHT-HHHHHHHHHHHHHHHHHHHHGGGGT-GGGSHHHH-GGGB-TTBTTB-SEEEEEPB-TTSPBPEE-B-TTSPBPB-TTS-B-B-TTTPEEPEEEEEES--TBB-B-PPPHHHHHHHHHHHHTTGGGT------SSHHHHHHH-SPPPGGGGTT-SS----S--SS---TT-TTSS-HHHHHHHHH-HHHHSTT--PPP-GGGGTPBP-HHHHHHHHHHHHHTT----HHHHHHHHHHHTT-BHHHHHHHHHHHTTTSB---TT--TT-

Nearest PDB structures (foldseek):
  8snh-assembly1_F  TM=9.442E-01  e=1.180E-22  Pseudomonas aeruginosa
  3mk7-assembly1_B  TM=9.441E-01  e=5.236E-22  Stutzerimonas stutzeri
  6xkw-assembly1_o  TM=9.612E-01  e=3.322E-21  Rhodobacter capsulatus SB 1003

Sequence (285 aa):
MADKNTPPKGLQERMERNIWGLLIVVAIVLSVGGIVEIVPLFYLKSTEEANRFPEIVWQEAGTTPIVSVKYETDADGNALRFKTDDQGNFLKKDNGELVHDPKRGVLRTVETTWNWKPGDGIRPYTALELWGRDIYQREGCYLCHSQQVRPFRDERERYGHYSLASESMFDHPFQWGSKRTGPDMARLGGKYSDEWHRQHLRDPRAVVPESVMPGYPWLDEEDINPRKMQRHMKGLRAIGVPYSDADIDAATGLLHGKTGMDAMVAYLQVLGTMAKLDPGVVYRE

Foldseek 3Di:
DDDPPDDDPDPVSVQVVPVVSVVVVVVVVVCPVVCVPPVVVVPPPVQALCVVCVQQAQPCFLPDAQKFWDFDADPVRHFWFFDADPLLHFDADPVRHTHTDPPPGATATPDMDGPDDFASHAAADFLLLVLLVVVCVVVPVLAAEAQFQDPDPVSCVVQNDTDGPRNCPLPVVGSGHPHHNDYYLLRQAPPDDLVVLLVCQQPVCVVVVPDPDDHDVCQVVAADDLVVSLVVVVVSVVVPRSHYPSSSVCSRNVRRSDTSSSSNSSNSNCRNRHHDDDPPDDSRD

pLDDT: mean 91.08, std 8.29, range [49.69, 98.62]

Mean predicted aligned error: 6.51 Å

Radius of gyration: 25.63 Å; Cα contacts (8 Å, |Δi|>4): 431; chains: 1; bounding box: 60×50×89 Å

Solvent-accessible surface area (backbone atoms only — not comparable to full-atom values): 16164 Å² total; per-residue (Å²): 131,85,66,91,85,60,79,68,91,46,70,66,56,50,25,75,74,28,71,68,49,40,52,52,52,52,53,51,63,66,41,49,60,54,51,68,66,54,54,50,69,81,68,49,55,87,78,40,46,43,73,79,40,52,71,43,37,28,86,51,56,38,78,50,42,60,46,46,68,40,58,40,53,49,99,85,67,48,74,42,26,29,35,54,50,98,79,50,50,72,37,59,48,97,87,65,47,71,36,74,26,90,87,82,30,47,65,45,67,73,46,77,46,69,74,63,60,82,35,60,15,39,63,76,69,52,60,40,25,45,50,9,49,52,46,42,57,73,73,42,47,45,69,29,24,17,40,61,43,53,95,43,72,70,46,29,76,73,56,36,80,49,61,55,73,55,77,47,72,74,43,84,74,68,61,64,35,92,38,68,80,47,68,71,42,39,52,37,28,78,75,62,53,68,67,55,48,52,49,34,39,41,36,24,45,82,78,38,75,87,51,86,60,76,57,50,56,66,26,69,76,29,80,62,56,40,71,57,49,36,52,51,51,54,52,43,35,76,77,68,41,57,66,26,72,58,38,45,62,30,21,51,49,68,37,60,72,40,27,43,41,56,16,36,45,47,27,50,45,50,25,60,35,31,45,65,80,57,92,88,60,73,79,88,117